Protein AF-A0A0W8G4K7-F1 (afdb_monomer_lite)

Sequence (199 aa):
MPRRVGAAGSGTGGLRILRLAALAVILAAGLVFGCTFFAAKEPPTPPPPAVMPMTGQAVSECLSRVQAAKSAQARPETLEDFVRYVAAAYVEPVRSRYAVAETMETAVRLAATGDAQAQRLLAGTVRDVQLQAAMAGRTFTVAQWREIYLRSGLLNQDTFVAIGGELTGPDQDRAAASDGVAPAAPSLPPLSEEEGEGE

Organism: NCBI:txid938273

Structure (mmCIF, N/CA/C/O backbone):
data_AF-A0A0W8G4K7-F1
#
_entry.id   AF-A0A0W8G4K7-F1
#
loop_
_atom_site.group_PDB
_atom_site.id
_atom_site.type_symbol
_atom_site.label_atom_id
_atom_site.label_alt_id
_atom_site.label_comp_id
_atom_site.label_asym_id
_atom_site.label_entity_id
_atom_site.label_seq_id
_atom_site.pdbx_PDB_ins_code
_atom_site.Cartn_x
_atom_site.Cartn_y
_atom_site.Cartn_z
_atom_site.occupancy
_atom_site.B_iso_or_equiv
_atom_site.auth_seq_id
_atom_site.auth_comp_id
_atom_site.auth_asym_id
_atom_site.auth_atom_id
_atom_site.pdbx_PDB_model_num
ATOM 1 N N . MET A 1 1 ? -32.775 44.949 -95.436 1.00 50.12 1 MET A N 1
ATOM 2 C CA . MET A 1 1 ? -32.110 44.620 -94.157 1.00 50.12 1 MET A CA 1
ATOM 3 C C . MET A 1 1 ? -32.985 43.662 -93.358 1.00 50.12 1 MET A C 1
ATOM 5 O O . MET A 1 1 ? -34.071 44.058 -92.957 1.00 50.12 1 MET A O 1
ATOM 9 N N . PRO A 1 2 ? -32.546 42.409 -93.168 1.00 45.75 2 PRO A N 1
ATOM 10 C CA . PRO A 1 2 ? -32.803 41.713 -91.909 1.00 45.75 2 PRO A CA 1
ATOM 11 C C . PRO A 1 2 ? -31.558 40.995 -91.351 1.00 45.75 2 PRO A C 1
ATOM 13 O O . PRO A 1 2 ? -30.608 40.680 -92.063 1.00 45.75 2 PRO A O 1
ATOM 16 N N . ARG A 1 3 ? -31.606 40.777 -90.034 1.00 61.19 3 ARG A N 1
ATOM 17 C CA . ARG A 1 3 ? -30.623 40.123 -89.154 1.00 61.19 3 ARG A CA 1
ATOM 18 C C . ARG A 1 3 ? -30.128 38.761 -89.662 1.00 61.19 3 ARG A C 1
ATOM 20 O O . ARG A 1 3 ? -30.956 37.939 -90.041 1.00 61.19 3 ARG A O 1
ATOM 27 N N . ARG A 1 4 ? -28.831 38.472 -89.473 1.00 45.00 4 ARG A N 1
ATOM 28 C CA . ARG A 1 4 ? -28.264 37.117 -89.290 1.00 45.00 4 ARG A CA 1
ATOM 29 C C . ARG A 1 4 ? -26.909 37.164 -88.552 1.00 45.00 4 ARG A C 1
ATOM 31 O O . ARG A 1 4 ? -26.037 37.905 -88.977 1.00 45.00 4 ARG A O 1
ATOM 38 N N . VAL A 1 5 ? -26.810 36.418 -87.434 1.00 43.88 5 VAL A N 1
ATOM 39 C CA . VAL A 1 5 ? -25.850 35.305 -87.146 1.00 43.88 5 VAL A CA 1
ATOM 40 C C . VAL A 1 5 ? -24.514 35.801 -86.563 1.00 43.88 5 VAL A C 1
ATOM 42 O O . VAL A 1 5 ? -24.018 36.817 -87.011 1.00 43.88 5 VAL A O 1
ATOM 45 N N . GLY A 1 6 ? -23.850 35.206 -85.566 1.00 40.28 6 GLY A N 1
ATOM 46 C CA . GLY A 1 6 ? -23.966 33.993 -84.735 1.00 40.28 6 GLY A CA 1
ATOM 47 C C . GLY A 1 6 ? -22.937 34.158 -83.585 1.00 40.28 6 GLY A C 1
ATOM 48 O O . GLY A 1 6 ? -22.033 34.977 -83.701 1.00 40.28 6 GLY A O 1
ATOM 49 N N . ALA A 1 7 ? -23.172 33.675 -82.365 1.00 44.22 7 ALA A N 1
ATOM 50 C CA . ALA A 1 7 ? -22.966 32.310 -81.863 1.00 44.22 7 ALA A CA 1
ATOM 51 C C . ALA A 1 7 ? -21.489 31.886 -81.659 1.00 44.22 7 ALA A C 1
ATOM 53 O O . ALA A 1 7 ? -20.674 31.999 -82.566 1.00 44.22 7 ALA A O 1
ATOM 54 N N . ALA A 1 8 ? -21.263 31.280 -80.480 1.00 44.84 8 ALA A N 1
ATOM 55 C CA . ALA A 1 8 ? -20.082 30.575 -79.954 1.00 44.84 8 ALA A CA 1
ATOM 56 C C . ALA A 1 8 ? -18.923 31.472 -79.464 1.00 44.84 8 ALA A C 1
ATOM 58 O O . ALA A 1 8 ? -18.418 32.307 -80.192 1.00 44.84 8 ALA A O 1
ATOM 59 N N . GLY A 1 9 ? -18.441 31.392 -78.223 1.00 46.97 9 GLY A N 1
ATOM 60 C CA . GLY A 1 9 ? -18.482 30.310 -77.240 1.00 46.97 9 GLY A CA 1
ATOM 61 C C . GLY A 1 9 ? -17.041 29.912 -76.928 1.00 46.97 9 GLY A C 1
ATOM 62 O O . GLY A 1 9 ? -16.346 29.490 -77.837 1.00 46.97 9 GLY A O 1
ATOM 63 N N . SER A 1 10 ? -16.591 30.088 -75.683 1.00 50.97 10 SER A N 1
ATOM 64 C CA . SER A 1 10 ? -15.422 29.436 -75.054 1.00 50.97 10 SER A CA 1
ATOM 65 C C . SER A 1 10 ? -14.972 30.299 -73.875 1.00 50.97 10 SER A C 1
ATOM 67 O O . SER A 1 10 ? -14.780 31.500 -74.042 1.00 50.97 10 SER A O 1
ATOM 69 N N . GLY A 1 11 ? -14.794 29.721 -72.683 1.00 46.53 11 GLY A N 1
ATOM 70 C CA . GLY A 1 11 ? -14.065 30.464 -71.649 1.00 46.53 11 GLY A CA 1
ATOM 71 C C . GLY A 1 11 ? -14.105 29.977 -70.207 1.00 46.53 11 GLY A C 1
ATOM 72 O O . GLY A 1 11 ? -13.330 30.493 -69.411 1.00 46.53 11 GLY A O 1
ATOM 73 N N . THR A 1 12 ? -14.955 29.022 -69.814 1.00 51.38 12 THR A N 1
ATOM 74 C CA . THR A 1 12 ? -15.111 28.738 -68.363 1.00 51.38 12 THR A CA 1
ATOM 75 C C . THR A 1 12 ? -15.024 27.268 -67.950 1.00 51.38 12 THR A C 1
ATOM 77 O O . THR A 1 12 ? -14.999 26.978 -66.756 1.00 51.38 12 THR A O 1
ATOM 80 N N . GLY A 1 13 ? -14.896 26.335 -68.902 1.00 46.16 13 GLY A N 1
ATOM 81 C CA . GLY A 1 13 ? -14.733 24.901 -68.610 1.00 46.16 13 GLY A CA 1
ATOM 82 C C . GLY A 1 13 ? -13.299 24.473 -68.260 1.00 46.16 13 GLY A C 1
ATOM 83 O O . GLY A 1 13 ? -13.109 23.565 -67.456 1.00 46.16 13 GLY A O 1
ATOM 84 N N . GLY A 1 14 ? -12.280 25.147 -68.807 1.00 48.06 14 GLY A N 1
ATOM 85 C CA . GLY A 1 14 ? -10.879 24.707 -68.701 1.00 48.06 14 GLY A CA 1
ATOM 86 C C . GLY A 1 14 ? -10.270 24.828 -67.300 1.00 48.06 14 GLY A C 1
ATOM 87 O O . GLY A 1 14 ? -9.558 23.932 -66.857 1.00 48.06 14 GLY A O 1
ATOM 88 N N . LEU A 1 15 ? -10.591 25.891 -66.551 1.00 50.69 15 LEU A N 1
ATOM 89 C CA . LEU A 1 15 ? -9.974 26.131 -65.237 1.00 50.69 15 LEU A CA 1
ATOM 90 C C . LEU A 1 15 ? -10.509 25.226 -64.117 1.00 50.69 15 LEU A C 1
ATOM 92 O O . LEU A 1 15 ? -9.794 24.970 -63.148 1.00 50.69 15 LEU A O 1
ATOM 96 N N . ARG A 1 16 ? -11.755 24.743 -64.218 1.00 49.91 16 ARG A N 1
ATOM 97 C CA . ARG A 1 16 ? -12.332 23.845 -63.203 1.00 49.91 16 ARG A CA 1
ATOM 98 C C . ARG A 1 16 ? -11.794 22.424 -63.342 1.00 49.91 16 ARG A C 1
ATOM 100 O O . ARG A 1 16 ? -11.500 21.795 -62.331 1.00 49.91 16 ARG A O 1
ATOM 107 N N . ILE A 1 17 ? -11.584 21.967 -64.577 1.00 52.84 17 ILE A N 1
ATOM 108 C CA . ILE A 1 17 ? -11.001 20.651 -64.862 1.00 52.84 17 ILE A CA 1
ATOM 109 C C . ILE A 1 17 ? -9.508 20.641 -64.497 1.00 52.84 17 ILE A C 1
ATOM 111 O O . ILE A 1 17 ? -9.055 19.690 -63.867 1.00 52.84 17 ILE A O 1
ATOM 115 N N . LEU A 1 18 ? -8.765 21.727 -64.763 1.00 52.47 18 LEU A N 1
ATOM 116 C CA . LEU A 1 18 ? -7.361 21.836 -64.337 1.00 52.47 18 LEU A CA 1
ATOM 117 C C . LEU A 1 18 ? -7.195 21.846 -62.807 1.00 52.47 18 LEU A C 1
ATOM 119 O O . LEU A 1 18 ? -6.276 21.218 -62.287 1.00 52.47 18 LEU A O 1
ATOM 123 N N . ARG A 1 19 ? -8.086 22.528 -62.068 1.00 52.22 19 ARG A N 1
ATOM 124 C CA . ARG A 1 19 ? -8.047 22.544 -60.592 1.00 52.22 19 ARG A CA 1
ATOM 125 C C . ARG A 1 19 ? -8.414 21.194 -59.977 1.00 52.22 19 ARG A C 1
ATOM 127 O O . ARG A 1 19 ? -7.788 20.806 -58.997 1.00 52.22 19 ARG A O 1
ATOM 134 N N . LEU A 1 20 ? -9.376 20.473 -60.555 1.00 55.16 20 LEU A N 1
ATOM 135 C CA . LEU A 1 20 ? -9.736 19.120 -60.114 1.00 55.16 20 LEU A CA 1
ATOM 136 C C . LEU A 1 20 ? -8.623 18.106 -60.412 1.00 55.16 20 LEU A C 1
ATOM 138 O O . LEU A 1 20 ? -8.314 17.283 -59.555 1.00 55.16 20 LEU A O 1
ATOM 142 N N . ALA A 1 21 ? -7.966 18.210 -61.572 1.00 54.91 21 ALA A N 1
ATOM 143 C CA . ALA A 1 21 ? -6.823 17.364 -61.915 1.00 54.91 21 ALA A CA 1
ATOM 144 C C . ALA A 1 21 ? -5.614 17.620 -60.996 1.00 54.91 21 ALA A C 1
ATOM 146 O O . ALA A 1 21 ? -4.991 16.671 -60.529 1.00 54.91 21 ALA A O 1
ATOM 147 N N . ALA A 1 22 ? -5.320 18.880 -60.659 1.00 55.50 22 ALA A N 1
ATOM 148 C CA . ALA A 1 22 ? -4.241 19.221 -59.729 1.00 55.50 22 ALA A CA 1
ATOM 149 C C . ALA A 1 22 ? -4.507 18.709 -58.298 1.00 55.50 22 ALA A C 1
ATOM 151 O O . ALA A 1 22 ? -3.597 18.195 -57.652 1.00 55.50 22 ALA A O 1
ATOM 152 N N . LEU A 1 23 ? -5.754 18.782 -57.818 1.00 55.62 23 LEU A N 1
ATOM 153 C CA . LEU A 1 23 ? -6.141 18.246 -56.506 1.00 55.62 23 LEU A CA 1
ATOM 154 C C . LEU A 1 23 ? -6.074 16.714 -56.465 1.00 55.62 23 LEU A C 1
ATOM 156 O O . LEU A 1 23 ? -5.598 16.163 -55.478 1.00 55.62 23 LEU A O 1
ATOM 160 N N . ALA A 1 24 ? -6.478 16.035 -57.543 1.00 57.34 24 ALA A N 1
ATOM 161 C CA . ALA A 1 24 ? -6.386 14.580 -57.656 1.00 57.34 24 ALA A CA 1
ATOM 162 C C . ALA A 1 24 ? -4.931 14.085 -57.716 1.00 57.34 24 ALA A C 1
ATOM 164 O O . ALA A 1 24 ? -4.614 13.064 -57.112 1.00 57.34 24 ALA A O 1
ATOM 165 N N . VAL A 1 25 ? -4.030 14.825 -58.373 1.00 58.00 25 VAL A N 1
ATOM 166 C CA . VAL A 1 25 ? -2.592 14.505 -58.404 1.00 58.00 25 VAL A CA 1
ATOM 167 C C . VAL A 1 25 ? -1.937 14.727 -57.037 1.00 58.00 25 VAL A C 1
ATOM 169 O O . VAL A 1 25 ? -1.126 13.904 -56.627 1.00 58.00 25 VAL A O 1
ATOM 172 N N .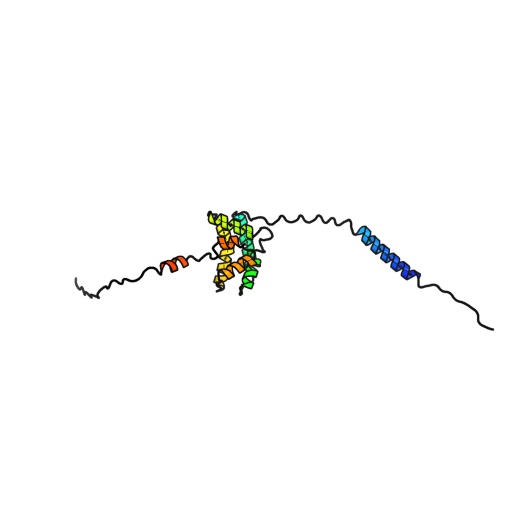 ILE A 1 26 ? -2.318 15.766 -56.286 1.00 59.12 26 ILE A N 1
ATOM 173 C CA . ILE A 1 26 ? -1.813 15.996 -54.919 1.00 59.12 26 ILE A CA 1
ATOM 174 C C . ILE A 1 26 ? -2.346 14.933 -53.942 1.00 59.12 26 ILE A C 1
ATOM 176 O O . ILE A 1 26 ? -1.590 14.440 -53.109 1.00 59.12 26 ILE A O 1
ATOM 180 N N . LEU A 1 27 ? -3.614 14.524 -54.072 1.00 56.31 27 LEU A N 1
ATOM 181 C CA . LEU A 1 27 ? -4.196 13.438 -53.273 1.00 56.31 27 LEU A CA 1
ATOM 182 C C . LEU A 1 27 ? -3.564 12.081 -53.602 1.00 56.31 27 LEU A C 1
ATOM 184 O O . LEU A 1 27 ? -3.232 11.338 -52.685 1.00 56.31 27 LEU A O 1
ATOM 188 N N . ALA A 1 28 ? -3.332 11.774 -54.880 1.00 54.56 28 ALA A N 1
ATOM 189 C CA . ALA A 1 28 ? -2.666 10.540 -55.294 1.00 54.56 28 ALA A CA 1
ATOM 190 C C . ALA A 1 28 ? -1.175 10.525 -54.910 1.00 54.56 28 ALA A C 1
ATOM 192 O O . ALA A 1 28 ? -0.672 9.497 -54.466 1.00 54.56 28 ALA A O 1
ATOM 193 N N . ALA A 1 29 ? -0.475 11.662 -54.998 1.00 54.12 29 ALA A N 1
ATOM 194 C CA . ALA A 1 29 ? 0.906 11.783 -54.534 1.00 54.12 29 ALA A CA 1
ATOM 195 C C . ALA A 1 29 ? 1.005 11.675 -53.002 1.00 54.12 29 ALA A C 1
ATOM 197 O O . ALA A 1 29 ? 1.908 11.016 -52.501 1.00 54.12 29 ALA A O 1
ATOM 198 N N . GLY A 1 30 ? 0.048 12.228 -52.249 1.00 52.84 30 GLY A N 1
ATOM 199 C CA . GLY A 1 30 ? -0.031 12.048 -50.795 1.00 52.84 30 GLY A CA 1
ATOM 200 C C . GLY A 1 30 ? -0.356 10.609 -50.376 1.00 52.84 30 GLY A C 1
ATOM 201 O O . GLY A 1 30 ? 0.190 10.126 -49.389 1.00 52.84 30 GLY A O 1
ATOM 202 N N . LEU A 1 31 ? -1.185 9.897 -51.149 1.00 53.44 31 LEU A N 1
ATOM 203 C CA . LEU A 1 31 ? -1.565 8.510 -50.858 1.00 53.44 31 LEU A CA 1
ATOM 204 C C . LEU A 1 31 ? -0.463 7.498 -51.225 1.00 53.44 31 LEU A C 1
ATOM 206 O O . LEU A 1 31 ? -0.330 6.474 -50.563 1.00 53.44 31 LEU A O 1
ATOM 210 N N . VAL A 1 32 ? 0.341 7.782 -52.257 1.00 53.19 32 VAL A N 1
ATOM 211 C CA . VAL A 1 32 ? 1.429 6.893 -52.712 1.00 53.19 32 VAL A CA 1
ATOM 212 C C . VAL A 1 32 ? 2.763 7.196 -52.011 1.00 53.19 32 VAL A C 1
ATOM 214 O O . VAL A 1 32 ? 3.567 6.286 -51.833 1.00 53.19 32 VAL A O 1
ATOM 217 N N . PHE A 1 33 ? 2.993 8.429 -51.542 1.00 47.81 33 PHE A N 1
ATOM 218 C CA . PHE A 1 33 ? 4.212 8.806 -50.803 1.00 47.81 33 PHE A CA 1
ATOM 219 C C . PHE A 1 33 ? 4.031 8.868 -49.271 1.00 47.81 33 PHE A C 1
ATOM 221 O O . PHE A 1 33 ? 5.011 9.020 -48.545 1.00 47.81 33 PHE A O 1
ATOM 228 N N . GLY A 1 34 ? 2.800 8.747 -48.758 1.00 45.94 34 GLY A N 1
ATOM 229 C CA . GLY A 1 34 ? 2.481 8.901 -47.331 1.00 45.94 34 GLY A CA 1
ATOM 230 C C . GLY A 1 34 ? 2.453 7.618 -46.494 1.00 45.94 34 GLY A C 1
ATOM 231 O O . GLY A 1 34 ? 2.297 7.705 -45.280 1.00 45.94 34 GLY A O 1
ATOM 232 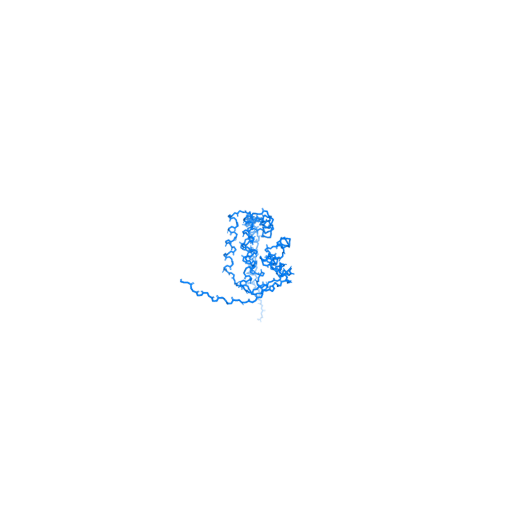N N . CYS A 1 35 ? 2.608 6.432 -47.095 1.00 53.97 35 CYS A N 1
ATOM 233 C CA . CYS A 1 35 ? 2.407 5.155 -46.392 1.00 53.97 35 CYS A CA 1
ATOM 234 C C . CYS A 1 35 ? 3.666 4.297 -46.171 1.00 53.97 35 CYS A C 1
ATOM 236 O O . CYS A 1 35 ? 3.524 3.166 -45.717 1.00 53.97 35 CYS A O 1
ATOM 238 N N . THR A 1 36 ? 4.889 4.775 -46.440 1.00 46.75 36 THR A N 1
ATOM 239 C CA . THR A 1 36 ? 6.082 3.897 -46.348 1.00 46.75 36 THR A CA 1
ATOM 240 C C . THR A 1 36 ? 7.282 4.423 -45.557 1.00 46.75 36 THR A C 1
ATOM 242 O O . THR A 1 36 ? 8.317 3.765 -45.571 1.00 46.75 36 THR A O 1
ATOM 245 N N . PHE A 1 37 ? 7.187 5.538 -44.816 1.00 49.00 37 PHE A N 1
ATOM 246 C CA . PHE A 1 37 ? 8.368 6.084 -44.110 1.00 49.00 37 PHE A CA 1
ATOM 247 C C . PHE A 1 37 ? 8.191 6.518 -42.651 1.00 49.00 37 PHE A C 1
ATOM 249 O O . PHE A 1 37 ? 9.081 7.142 -42.083 1.00 49.00 37 PHE A O 1
ATOM 256 N N . PHE A 1 38 ? 7.127 6.072 -41.987 1.00 45.62 38 PHE A N 1
ATOM 257 C CA . PHE A 1 38 ? 7.167 5.889 -40.536 1.00 45.62 38 PHE A CA 1
ATOM 258 C C . PHE A 1 38 ? 6.995 4.405 -40.230 1.00 45.62 38 PHE A C 1
ATOM 260 O O . PHE A 1 38 ? 5.995 3.967 -39.672 1.00 45.62 38 PHE A O 1
ATOM 267 N N . ALA A 1 39 ? 8.041 3.630 -40.529 1.00 48.75 39 ALA A N 1
ATOM 268 C CA . ALA A 1 39 ? 8.420 2.559 -39.619 1.00 48.75 39 ALA A CA 1
ATOM 269 C C . ALA A 1 39 ? 8.842 3.238 -38.306 1.00 48.75 39 ALA A C 1
ATOM 271 O O . ALA A 1 39 ? 10.026 3.372 -37.996 1.00 48.75 39 ALA A O 1
ATOM 272 N N . ALA A 1 40 ? 7.855 3.758 -37.570 1.00 45.97 40 ALA A N 1
ATOM 273 C CA . ALA A 1 40 ? 8.003 4.003 -36.158 1.00 45.97 40 ALA A CA 1
ATOM 274 C C . ALA A 1 40 ? 8.376 2.636 -35.605 1.00 45.97 40 ALA A C 1
ATOM 276 O O . ALA A 1 40 ? 7.547 1.732 -35.558 1.00 45.97 40 ALA A O 1
ATOM 277 N N . LYS A 1 41 ? 9.666 2.456 -35.313 1.00 40.47 41 LYS A N 1
ATOM 278 C CA . LYS A 1 41 ? 10.139 1.392 -34.443 1.00 40.47 41 LYS A CA 1
ATOM 279 C C . LYS A 1 41 ? 9.173 1.425 -33.270 1.00 40.47 41 LYS A C 1
ATOM 281 O O . LYS A 1 41 ? 9.162 2.434 -32.563 1.00 40.47 41 LYS A O 1
ATOM 286 N N . GLU A 1 42 ? 8.298 0.419 -33.174 1.00 41.41 42 GLU A N 1
ATOM 287 C CA . GLU A 1 42 ? 7.357 0.322 -32.067 1.00 41.41 42 GLU A CA 1
ATOM 288 C C . GLU A 1 42 ? 8.194 0.581 -30.817 1.00 41.41 42 GLU A C 1
ATOM 290 O O . GLU A 1 42 ? 9.228 -0.087 -30.647 1.00 41.41 42 GLU A O 1
ATOM 295 N N . PRO A 1 43 ? 7.885 1.634 -30.031 1.00 55.88 43 PRO A N 1
ATOM 296 C CA . PRO A 1 43 ? 8.609 1.859 -28.797 1.00 55.88 43 PRO A CA 1
ATOM 297 C C . PRO A 1 43 ? 8.545 0.524 -28.059 1.00 55.88 43 PRO A C 1
ATOM 299 O O . PRO A 1 43 ? 7.443 -0.024 -27.956 1.00 55.88 43 PRO A O 1
ATOM 302 N N . PRO A 1 44 ? 9.699 -0.057 -27.675 1.00 53.12 44 PRO A N 1
ATOM 303 C CA . PRO A 1 44 ? 9.732 -1.397 -27.116 1.00 53.12 44 PRO A CA 1
ATOM 304 C C . PRO A 1 44 ? 8.681 -1.439 -26.021 1.00 53.12 44 PRO A C 1
ATOM 306 O O . PRO A 1 44 ? 8.710 -0.588 -25.126 1.00 53.12 44 PRO A O 1
ATOM 309 N N . THR A 1 45 ? 7.707 -2.341 -26.169 1.00 55.69 45 THR A N 1
ATOM 310 C CA . THR A 1 45 ? 6.624 -2.492 -25.205 1.00 55.69 45 THR A CA 1
ATOM 311 C C . THR A 1 45 ? 7.285 -2.552 -23.835 1.00 55.69 45 THR A C 1
ATOM 313 O O . THR A 1 45 ? 8.165 -3.403 -23.649 1.00 55.69 45 THR A O 1
ATOM 316 N N . PRO A 1 46 ? 6.990 -1.605 -22.923 1.00 60.41 46 PRO A N 1
ATOM 317 C CA . PRO A 1 46 ? 7.655 -1.588 -21.635 1.00 60.41 46 PRO A CA 1
ATOM 318 C C . PRO A 1 46 ? 7.457 -2.968 -21.004 1.00 60.41 46 PRO A C 1
ATOM 320 O O . PRO A 1 46 ? 6.349 -3.511 -21.100 1.00 60.41 46 PRO A O 1
ATOM 323 N N . PRO A 1 47 ? 8.519 -3.578 -20.446 1.00 60.81 47 PRO A N 1
ATOM 324 C CA . PRO A 1 47 ? 8.397 -4.887 -19.829 1.00 60.81 47 PRO A CA 1
ATOM 325 C C . PRO A 1 47 ? 7.247 -4.843 -18.817 1.00 60.81 47 PRO A C 1
ATOM 327 O O . PRO A 1 47 ? 7.067 -3.810 -18.159 1.00 60.81 47 PRO A O 1
ATOM 330 N N . PRO A 1 48 ? 6.446 -5.920 -18.716 1.00 62.53 48 PRO A N 1
ATOM 331 C CA . PRO A 1 48 ? 5.342 -5.956 -17.773 1.00 62.53 48 PRO A CA 1
ATOM 332 C C . PRO A 1 48 ? 5.870 -5.607 -16.375 1.00 62.53 48 PRO A C 1
ATOM 334 O O . PRO A 1 48 ? 6.988 -6.022 -16.040 1.00 62.53 48 PRO A O 1
ATOM 337 N N . PRO A 1 49 ? 5.116 -4.829 -15.576 1.00 75.56 49 PRO A N 1
ATOM 338 C CA . PRO A 1 49 ? 5.547 -4.450 -14.239 1.00 75.56 49 PRO A CA 1
ATOM 339 C C . PRO A 1 49 ? 5.966 -5.700 -13.462 1.00 75.56 49 PRO A C 1
ATOM 341 O O . PRO A 1 49 ? 5.225 -6.678 -13.400 1.00 75.56 49 PRO A O 1
ATOM 344 N N . ALA A 1 50 ? 7.182 -5.694 -12.922 1.00 86.50 50 ALA A N 1
ATOM 345 C CA . ALA A 1 50 ? 7.717 -6.838 -12.195 1.00 86.50 50 ALA A CA 1
ATOM 346 C C . ALA A 1 50 ? 7.375 -6.731 -10.706 1.00 86.50 50 ALA A C 1
ATOM 348 O O . ALA A 1 50 ? 7.125 -5.643 -10.188 1.00 86.50 50 ALA A O 1
ATOM 349 N N . VAL A 1 51 ? 7.411 -7.847 -9.983 1.00 92.88 51 VAL A N 1
ATOM 350 C CA . VAL A 1 51 ? 7.386 -7.806 -8.515 1.00 92.88 51 VAL A CA 1
ATOM 351 C C . VAL A 1 51 ? 8.634 -7.068 -8.030 1.00 92.88 51 VAL A C 1
ATOM 353 O O . VAL A 1 51 ? 9.747 -7.367 -8.469 1.00 92.88 51 VAL A O 1
ATOM 356 N N . MET A 1 52 ? 8.463 -6.092 -7.137 1.00 95.12 52 MET A N 1
ATOM 357 C CA . MET A 1 52 ? 9.596 -5.350 -6.591 1.00 95.12 52 MET A CA 1
ATOM 358 C C . MET A 1 52 ? 10.517 -6.297 -5.804 1.00 95.12 52 MET A C 1
ATOM 360 O O . MET A 1 52 ? 10.032 -7.052 -4.957 1.00 95.12 52 MET A O 1
ATOM 364 N N . PRO A 1 53 ? 11.844 -6.246 -6.004 1.00 94.56 53 PRO A N 1
ATOM 365 C CA . PRO A 1 53 ? 12.761 -6.994 -5.156 1.00 94.56 53 PRO A CA 1
ATOM 366 C C . PRO A 1 53 ? 12.735 -6.426 -3.727 1.00 94.56 53 PRO A C 1
ATOM 368 O O . PRO A 1 53 ? 12.844 -5.214 -3.541 1.00 94.56 53 PRO A O 1
ATOM 371 N N . MET A 1 54 ? 12.640 -7.284 -2.706 1.00 95.88 54 MET A N 1
ATOM 372 C CA . MET A 1 54 ? 12.658 -6.874 -1.288 1.00 95.88 54 MET A CA 1
ATOM 373 C C . MET A 1 54 ? 14.078 -6.562 -0.798 1.00 95.88 54 MET A C 1
ATOM 375 O O . MET A 1 54 ? 14.598 -7.168 0.132 1.00 95.88 54 MET A O 1
ATOM 379 N N . THR A 1 55 ? 14.738 -5.608 -1.452 1.00 96.88 55 THR A N 1
ATOM 380 C CA . THR A 1 55 ? 16.045 -5.090 -1.033 1.00 96.88 55 THR A CA 1
ATOM 381 C C . THR A 1 55 ? 15.888 -3.726 -0.377 1.00 96.88 55 THR A C 1
ATOM 383 O O . THR A 1 55 ? 14.964 -2.968 -0.681 1.00 96.88 55 THR A O 1
ATOM 386 N N . GLY A 1 56 ? 16.830 -3.363 0.498 1.00 96.88 56 GLY A N 1
ATOM 387 C CA . GLY A 1 56 ? 16.784 -2.072 1.187 1.00 96.88 56 GLY A CA 1
ATOM 388 C C . GLY A 1 56 ? 16.783 -0.871 0.239 1.00 96.88 56 GLY A C 1
ATOM 389 O O . GLY A 1 56 ? 16.103 0.120 0.509 1.00 96.88 56 GLY A O 1
ATOM 390 N N . GLN A 1 57 ? 17.486 -0.964 -0.893 1.00 97.44 57 GLN A N 1
ATOM 391 C CA . GLN A 1 57 ? 17.511 0.091 -1.906 1.00 97.44 57 GLN A CA 1
ATOM 392 C C . GLN A 1 57 ? 16.155 0.232 -2.607 1.00 97.44 57 GLN A C 1
ATOM 394 O O . GLN A 1 57 ? 15.627 1.340 -2.672 1.00 97.44 57 GLN A O 1
ATOM 399 N N . ALA A 1 58 ? 15.571 -0.875 -3.077 1.00 96.31 58 ALA A N 1
ATOM 400 C CA . ALA A 1 58 ? 14.291 -0.851 -3.783 1.00 96.31 58 ALA A CA 1
ATOM 401 C C . ALA A 1 58 ? 13.149 -0.371 -2.876 1.00 96.31 58 ALA A C 1
ATOM 403 O O . ALA A 1 58 ? 12.374 0.499 -3.274 1.00 96.31 58 ALA A O 1
ATOM 404 N N . VAL A 1 59 ? 13.100 -0.852 -1.627 1.00 97.81 59 VAL A N 1
ATOM 405 C CA . VAL A 1 59 ? 12.118 -0.393 -0.632 1.00 97.81 59 VAL A CA 1
ATOM 406 C C . VAL A 1 59 ? 12.309 1.090 -0.313 1.00 97.81 59 VAL A C 1
ATOM 408 O O . VAL A 1 59 ? 11.331 1.832 -0.261 1.00 97.81 59 VAL A O 1
ATOM 411 N N . SER A 1 60 ? 13.547 1.562 -0.145 1.00 98.00 60 SER A N 1
ATOM 412 C CA . SER A 1 60 ? 13.797 2.983 0.137 1.00 98.00 60 SER A CA 1
ATOM 413 C C . SER A 1 60 ? 13.405 3.883 -1.037 1.00 98.00 60 SER A C 1
ATOM 415 O O . SER A 1 60 ? 12.807 4.935 -0.817 1.00 98.00 60 SER A O 1
ATOM 417 N N . GLU A 1 61 ? 13.690 3.474 -2.276 1.00 97.12 61 GLU A N 1
ATOM 418 C CA . GLU A 1 61 ? 13.261 4.216 -3.464 1.00 97.12 61 GLU A CA 1
ATOM 419 C C . GLU A 1 61 ? 11.731 4.245 -3.580 1.00 97.12 61 GLU A C 1
ATOM 421 O O . GLU A 1 61 ? 11.153 5.306 -3.813 1.00 97.12 61 GLU A O 1
ATOM 426 N N . CYS A 1 62 ? 11.072 3.101 -3.376 1.00 97.06 62 CYS A N 1
ATOM 427 C CA . CYS A 1 62 ? 9.615 2.991 -3.374 1.00 97.06 62 CYS A CA 1
ATOM 428 C C . CYS A 1 62 ? 8.992 3.962 -2.361 1.00 97.06 62 CYS A C 1
ATOM 430 O O . CYS A 1 62 ? 8.208 4.833 -2.737 1.00 97.06 62 CYS A O 1
ATOM 432 N N . LEU A 1 63 ? 9.420 3.896 -1.098 1.00 97.94 63 LEU A N 1
ATOM 433 C CA . LEU A 1 63 ? 8.896 4.757 -0.038 1.00 97.94 63 LEU A CA 1
ATOM 434 C C . LEU A 1 63 ? 9.219 6.240 -0.264 1.00 97.94 63 LEU A C 1
ATOM 436 O O . LEU A 1 63 ? 8.405 7.096 0.069 1.00 97.94 63 LEU A O 1
ATOM 440 N N . SER A 1 64 ? 10.365 6.565 -0.866 1.00 97.94 64 SER A N 1
ATOM 441 C CA . SER A 1 64 ? 10.695 7.947 -1.233 1.00 97.94 64 SER A CA 1
ATOM 442 C C . SER A 1 64 ? 9.734 8.501 -2.288 1.00 97.94 64 SER A C 1
ATOM 444 O O . SER A 1 64 ? 9.246 9.623 -2.144 1.00 97.94 64 SER A O 1
ATOM 446 N N . ARG A 1 65 ? 9.401 7.704 -3.312 1.00 97.19 65 ARG A N 1
ATOM 447 C CA . ARG A 1 65 ? 8.424 8.080 -4.347 1.00 97.19 65 ARG A CA 1
ATOM 448 C C . ARG A 1 65 ? 7.025 8.255 -3.768 1.00 97.19 65 ARG A C 1
ATOM 450 O O . ARG A 1 65 ? 6.367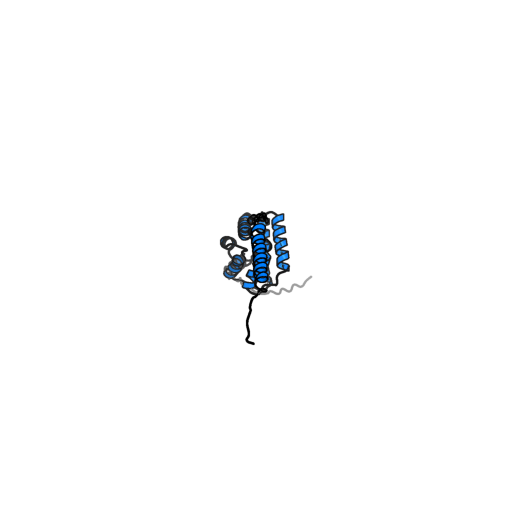 9.245 -4.079 1.00 97.19 65 ARG A O 1
ATOM 457 N N . VAL A 1 66 ? 6.607 7.337 -2.897 1.00 97.31 66 VAL A N 1
ATOM 458 C CA . VAL A 1 66 ? 5.338 7.433 -2.162 1.00 97.31 66 VAL A CA 1
ATOM 459 C C . VAL A 1 66 ? 5.305 8.710 -1.328 1.00 97.31 66 VAL A C 1
ATOM 461 O O . VAL A 1 66 ? 4.363 9.488 -1.424 1.00 97.31 66 VAL A O 1
ATOM 464 N N . GLN A 1 67 ? 6.358 8.996 -0.562 1.00 97.06 67 GLN A N 1
ATOM 465 C CA . GLN A 1 67 ? 6.406 10.186 0.285 1.00 97.06 67 GLN A CA 1
ATOM 466 C C . GLN A 1 67 ? 6.359 11.489 -0.526 1.00 97.06 67 GLN A C 1
ATOM 468 O O . GLN A 1 67 ? 5.650 12.423 -0.145 1.00 97.06 67 GLN A O 1
ATOM 473 N N . ALA A 1 68 ? 7.065 11.547 -1.658 1.00 96.69 68 ALA A N 1
ATOM 474 C CA . ALA A 1 68 ? 6.987 12.681 -2.574 1.00 96.69 68 ALA A CA 1
ATOM 475 C C . ALA A 1 68 ? 5.560 12.859 -3.120 1.00 96.69 68 ALA A C 1
ATOM 477 O O . ALA A 1 68 ? 5.018 13.963 -3.067 1.00 96.69 68 ALA A O 1
ATOM 478 N N . ALA A 1 69 ? 4.916 11.775 -3.563 1.00 96.62 69 ALA A N 1
ATOM 479 C CA . ALA A 1 69 ? 3.547 11.823 -4.068 1.00 96.62 69 ALA A CA 1
ATOM 480 C C . ALA A 1 69 ? 2.545 12.251 -2.984 1.00 96.62 69 ALA A C 1
ATOM 482 O O . ALA A 1 69 ? 1.740 13.146 -3.232 1.00 96.62 69 ALA A O 1
ATOM 483 N N . LYS A 1 70 ? 2.645 11.701 -1.766 1.00 95.44 70 LYS A N 1
ATOM 484 C CA . LYS A 1 70 ? 1.821 12.086 -0.607 1.00 95.44 70 LYS A CA 1
ATOM 485 C C . LYS A 1 70 ? 1.867 13.585 -0.336 1.00 95.44 70 LYS A C 1
ATOM 487 O O . LYS A 1 70 ? 0.826 14.179 -0.085 1.00 95.44 70 LYS A O 1
ATOM 492 N N . SER A 1 71 ? 3.054 14.192 -0.392 1.00 94.31 71 SER A N 1
ATOM 493 C CA . SER A 1 71 ? 3.221 15.627 -0.121 1.00 94.31 71 SER A CA 1
ATOM 494 C C . SER A 1 71 ? 2.527 16.536 -1.142 1.00 94.31 71 SER A C 1
ATOM 496 O O . SER A 1 71 ? 2.226 17.684 -0.829 1.00 94.31 71 SER A O 1
ATOM 498 N N . ALA A 1 72 ? 2.249 16.020 -2.342 1.00 93.31 72 ALA A N 1
ATOM 499 C CA . ALA A 1 72 ? 1.541 16.732 -3.400 1.00 93.31 72 ALA A CA 1
ATOM 500 C C . ALA A 1 72 ? 0.019 16.500 -3.376 1.00 93.31 72 ALA A C 1
ATOM 502 O O . ALA A 1 72 ? -0.704 17.152 -4.128 1.00 93.31 72 ALA A O 1
ATOM 503 N N . GLN A 1 73 ? -0.475 15.569 -2.552 1.00 93.81 73 GLN A N 1
ATOM 504 C CA . GLN A 1 73 ? -1.901 15.278 -2.449 1.00 93.81 73 GLN A CA 1
ATOM 505 C C . GLN A 1 73 ? -2.572 16.131 -1.372 1.00 93.81 73 GLN A C 1
ATOM 507 O O . GLN A 1 73 ? -2.024 16.363 -0.294 1.00 93.81 73 GLN A O 1
ATOM 512 N N . ALA A 1 74 ? -3.806 16.546 -1.651 1.00 91.94 74 ALA A N 1
ATOM 513 C CA . ALA A 1 74 ? -4.675 17.120 -0.636 1.00 91.94 74 ALA A CA 1
ATOM 514 C C . ALA A 1 74 ? -5.059 16.062 0.408 1.00 91.94 74 ALA A C 1
ATOM 516 O O . ALA A 1 74 ? -5.074 14.858 0.137 1.00 91.94 74 ALA A O 1
ATOM 517 N N . ARG A 1 75 ? -5.393 16.526 1.614 1.00 88.94 75 ARG A N 1
ATOM 518 C CA . ARG A 1 75 ? -5.845 15.644 2.687 1.00 88.94 75 ARG A CA 1
ATOM 519 C C . ARG A 1 75 ? -7.218 15.050 2.332 1.00 88.94 75 ARG A C 1
ATOM 521 O O . ARG A 1 75 ? -8.129 15.824 2.052 1.00 88.94 75 ARG A O 1
ATOM 528 N N . PRO A 1 76 ? -7.390 13.718 2.361 1.00 92.81 76 PRO A N 1
ATOM 529 C CA . PRO A 1 76 ? -8.678 13.098 2.070 1.00 92.81 76 PRO A CA 1
ATOM 530 C C . PRO A 1 76 ? -9.666 13.280 3.230 1.00 92.81 76 PRO A C 1
ATOM 532 O O . PRO A 1 76 ? -9.288 13.173 4.399 1.00 92.81 76 PRO A O 1
ATOM 535 N N . GLU A 1 77 ? -10.940 13.522 2.912 1.00 88.81 77 GLU A N 1
ATOM 536 C CA . GLU A 1 77 ? -11.984 13.757 3.916 1.00 88.81 77 GLU A CA 1
ATOM 537 C C . GLU A 1 77 ? -13.032 12.647 3.962 1.00 88.81 77 GLU A C 1
ATOM 539 O O . GLU A 1 77 ? -13.515 12.313 5.046 1.00 88.81 77 GLU A O 1
ATOM 544 N N . THR A 1 78 ? -13.375 12.075 2.811 1.00 93.38 78 THR A N 1
ATOM 545 C CA . THR A 1 78 ? -14.389 11.026 2.660 1.00 93.38 78 THR A CA 1
ATOM 546 C C . THR A 1 78 ? -13.765 9.683 2.283 1.00 93.38 78 THR A C 1
ATOM 548 O O . THR A 1 78 ? -12.609 9.615 1.873 1.00 93.38 78 THR A O 1
ATOM 551 N N . LEU A 1 79 ? -14.538 8.597 2.377 1.00 94.06 79 LEU A N 1
ATOM 552 C CA . LEU A 1 79 ? -14.096 7.263 1.950 1.00 94.06 79 LEU A CA 1
ATOM 553 C C . LEU A 1 79 ? -13.583 7.256 0.497 1.00 94.06 79 LEU A C 1
ATOM 555 O O . LEU A 1 79 ? -12.512 6.723 0.220 1.00 94.06 79 LEU A O 1
ATOM 559 N N . GLU A 1 80 ? -14.320 7.890 -0.416 1.00 96.19 80 GLU A N 1
ATOM 560 C CA . GLU A 1 80 ? -13.941 7.982 -1.829 1.00 96.19 80 GLU A CA 1
ATOM 561 C C . GLU A 1 80 ? -12.664 8.814 -2.020 1.00 96.19 80 GLU A C 1
ATOM 563 O O . GLU A 1 80 ? -11.819 8.491 -2.857 1.00 96.19 80 GLU A O 1
ATOM 568 N N . ASP A 1 81 ? -12.469 9.858 -1.208 1.00 95.56 81 ASP A N 1
ATOM 569 C CA . ASP A 1 81 ? -11.213 10.610 -1.211 1.00 95.56 81 ASP A CA 1
ATOM 570 C C . ASP A 1 81 ? -10.050 9.744 -0.754 1.00 95.56 81 ASP A C 1
ATOM 572 O O . ASP A 1 81 ? -8.982 9.829 -1.347 1.00 95.56 81 ASP A O 1
ATOM 576 N N . PHE A 1 82 ? -10.248 8.885 0.248 1.00 95.69 82 PHE A N 1
ATOM 577 C CA . PHE A 1 82 ? -9.220 7.943 0.685 1.00 95.69 82 PHE A CA 1
ATOM 578 C C . PHE A 1 82 ? -8.871 6.932 -0.408 1.00 95.69 82 PHE A C 1
ATOM 580 O O . PHE A 1 82 ? -7.689 6.699 -0.639 1.00 95.69 82 PHE A O 1
ATOM 587 N N . VAL A 1 83 ? -9.850 6.385 -1.136 1.00 97.56 83 VAL A N 1
ATOM 588 C CA . VAL A 1 83 ? -9.583 5.499 -2.287 1.00 97.56 83 VAL A CA 1
ATOM 589 C C . VAL A 1 83 ? -8.696 6.209 -3.319 1.00 97.56 83 VAL A C 1
ATOM 591 O O . VAL A 1 83 ? -7.658 5.678 -3.722 1.00 97.56 83 VAL A O 1
ATOM 594 N N . ARG A 1 84 ? -9.068 7.435 -3.712 1.00 97.56 84 ARG A N 1
ATOM 595 C CA . ARG A 1 84 ? -8.320 8.233 -4.699 1.00 97.56 84 ARG A CA 1
ATOM 596 C C . ARG A 1 84 ? -6.946 8.652 -4.189 1.00 97.56 84 ARG A C 1
ATOM 598 O O . ARG A 1 84 ? -5.971 8.571 -4.930 1.00 97.56 84 ARG A O 1
ATOM 605 N N . TYR A 1 85 ? -6.865 9.061 -2.928 1.00 97.25 85 TYR A N 1
ATOM 606 C CA . TYR A 1 85 ? -5.624 9.427 -2.258 1.00 97.25 85 TYR A CA 1
ATOM 607 C C . TYR A 1 85 ? -4.655 8.250 -2.228 1.00 97.25 85 TYR A C 1
ATOM 609 O O . TYR A 1 85 ? -3.499 8.409 -2.609 1.00 97.25 85 TYR A O 1
ATOM 617 N N . VAL A 1 86 ? -5.116 7.057 -1.839 1.00 97.88 86 VAL A N 1
ATOM 618 C CA . VAL A 1 86 ? -4.257 5.870 -1.781 1.00 97.88 86 VAL A CA 1
ATOM 619 C C . VAL A 1 86 ? -3.758 5.494 -3.175 1.00 97.88 86 VAL A C 1
ATOM 621 O O . VAL A 1 86 ? -2.560 5.271 -3.350 1.00 97.88 86 VAL A O 1
ATOM 624 N N . ALA A 1 87 ? -4.637 5.508 -4.180 1.00 97.94 87 ALA A N 1
ATOM 625 C CA . ALA A 1 87 ? -4.238 5.266 -5.562 1.00 97.94 87 ALA A CA 1
ATOM 626 C C . ALA A 1 87 ? -3.160 6.271 -6.012 1.00 97.94 87 ALA A C 1
ATOM 628 O O . ALA A 1 87 ? -2.078 5.874 -6.439 1.00 97.94 87 ALA A O 1
ATOM 629 N N . ALA A 1 88 ? -3.407 7.571 -5.834 1.00 97.75 88 ALA A N 1
ATOM 630 C CA . ALA A 1 88 ? -2.512 8.633 -6.286 1.00 97.75 88 ALA A CA 1
ATOM 631 C C . ALA A 1 88 ? -1.179 8.693 -5.522 1.00 97.75 88 ALA A C 1
ATOM 633 O O . ALA A 1 88 ? -0.144 9.003 -6.111 1.00 97.75 88 ALA A O 1
ATOM 634 N N . ALA A 1 89 ? -1.188 8.423 -4.217 1.00 97.69 89 ALA A N 1
ATOM 635 C CA . ALA A 1 89 ? -0.020 8.600 -3.362 1.00 97.69 89 ALA A CA 1
ATOM 636 C C . ALA A 1 89 ? 0.822 7.326 -3.196 1.00 97.69 89 ALA A C 1
ATOM 638 O O . ALA A 1 89 ? 2.036 7.431 -3.042 1.00 97.69 89 ALA A O 1
ATOM 639 N N . TYR A 1 90 ? 0.214 6.137 -3.242 1.00 97.62 90 TYR A N 1
ATOM 640 C CA . TYR A 1 90 ? 0.899 4.873 -2.935 1.00 97.62 90 TYR A CA 1
ATOM 641 C C . TYR A 1 90 ? 1.047 3.951 -4.145 1.00 97.62 90 TYR A C 1
ATOM 643 O O . TYR A 1 90 ? 1.994 3.172 -4.181 1.00 97.62 90 TYR A O 1
ATOM 651 N N . VAL A 1 91 ? 0.153 4.038 -5.136 1.00 97.06 91 VAL A N 1
ATOM 652 C CA . VAL A 1 91 ? 0.126 3.112 -6.284 1.00 97.06 91 VAL A CA 1
ATOM 653 C C . VAL A 1 91 ? 0.691 3.770 -7.543 1.00 97.06 91 VAL A C 1
ATOM 655 O O . VAL A 1 91 ? 1.693 3.312 -8.091 1.00 97.06 91 VAL A O 1
ATOM 658 N N . GLU A 1 92 ? 0.114 4.891 -7.976 1.00 96.62 92 GLU A N 1
ATOM 659 C CA . GLU A 1 92 ? 0.533 5.664 -9.154 1.00 96.62 92 GLU A CA 1
ATOM 660 C C . GLU A 1 92 ? 2.048 5.931 -9.271 1.00 96.62 92 GLU A C 1
ATOM 662 O O . GLU A 1 92 ? 2.605 5.696 -10.346 1.00 96.62 92 GLU A O 1
ATOM 667 N N . PRO A 1 93 ? 2.769 6.367 -8.218 1.00 95.75 93 PRO A N 1
ATOM 668 C CA . PRO A 1 93 ? 4.189 6.699 -8.349 1.00 95.75 93 PRO A CA 1
ATOM 669 C C . PRO A 1 93 ? 5.106 5.487 -8.569 1.00 95.75 93 PRO A C 1
ATOM 671 O O . PRO A 1 93 ? 6.283 5.662 -8.901 1.00 95.75 93 PRO A O 1
ATOM 674 N N . VAL A 1 94 ? 4.601 4.267 -8.365 1.00 94.81 94 VAL A N 1
ATOM 675 C CA . VAL A 1 94 ? 5.390 3.027 -8.431 1.00 94.81 94 VAL A CA 1
ATOM 676 C C . VAL A 1 94 ? 4.847 2.015 -9.442 1.00 94.81 94 VAL A C 1
ATOM 678 O O . VAL A 1 94 ? 5.610 1.164 -9.899 1.00 94.81 94 VAL A O 1
ATOM 681 N N . ARG A 1 95 ? 3.585 2.142 -9.878 1.00 93.19 95 ARG A N 1
ATOM 682 C CA . ARG A 1 95 ? 2.922 1.197 -10.799 1.00 93.19 95 ARG A CA 1
ATOM 683 C C . ARG A 1 95 ? 3.582 1.071 -12.172 1.00 93.19 95 ARG A C 1
ATOM 685 O O . ARG A 1 95 ? 3.418 0.060 -12.840 1.00 93.19 95 ARG A O 1
ATOM 692 N N . SER A 1 96 ? 4.331 2.087 -12.611 1.00 89.00 96 SER A N 1
ATOM 693 C CA . SER A 1 96 ? 5.060 2.030 -13.886 1.00 89.00 96 SER A CA 1
ATOM 694 C C . SER A 1 96 ? 6.305 1.141 -13.816 1.00 89.00 96 SER A C 1
ATOM 696 O O . SER A 1 96 ? 6.928 0.879 -14.841 1.00 89.00 96 SER A O 1
ATOM 698 N N . ARG A 1 97 ? 6.724 0.755 -12.606 1.00 90.00 97 ARG A N 1
ATOM 699 C CA . ARG A 1 97 ? 7.916 -0.060 -12.349 1.00 90.00 97 ARG A CA 1
ATOM 700 C C . ARG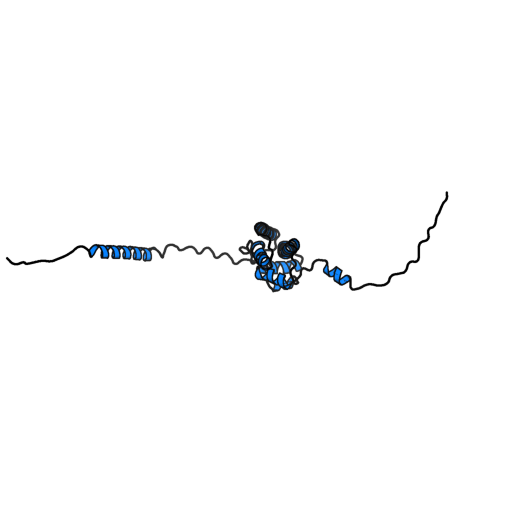 A 1 97 ? 7.563 -1.406 -11.745 1.00 90.00 97 ARG A C 1
ATOM 702 O O . ARG A 1 97 ? 8.199 -2.398 -12.089 1.00 90.00 97 ARG A O 1
ATOM 709 N N . TYR A 1 98 ? 6.571 -1.425 -10.859 1.00 94.31 98 TYR A N 1
ATOM 710 C CA . TYR A 1 98 ? 6.237 -2.601 -10.080 1.00 94.31 98 TYR A CA 1
ATOM 711 C C . TYR A 1 98 ? 4.770 -2.981 -10.200 1.00 94.31 98 TYR A C 1
ATOM 713 O O . TYR A 1 98 ? 3.888 -2.122 -10.219 1.00 94.31 98 TYR A O 1
ATOM 721 N N . ALA A 1 99 ? 4.526 -4.286 -10.228 1.00 94.31 99 ALA A N 1
ATOM 722 C CA . ALA A 1 99 ? 3.204 -4.857 -10.041 1.00 94.31 99 ALA A CA 1
ATOM 723 C C . ALA A 1 99 ? 2.855 -4.732 -8.550 1.00 94.31 99 ALA A C 1
ATOM 725 O O . ALA A 1 99 ? 3.404 -5.452 -7.712 1.00 94.31 99 ALA A O 1
ATOM 726 N N . VAL A 1 100 ? 2.078 -3.702 -8.197 1.00 95.69 100 VAL A N 1
ATOM 727 C CA . VAL A 1 100 ? 1.926 -3.256 -6.801 1.00 95.69 100 VAL A CA 1
ATOM 728 C C . VAL A 1 100 ? 1.251 -4.325 -5.950 1.00 95.69 100 VAL A C 1
ATOM 730 O O . VAL A 1 100 ? 1.802 -4.693 -4.918 1.00 95.69 100 VAL A O 1
ATOM 733 N N . ALA A 1 101 ? 0.123 -4.879 -6.394 1.00 93.69 101 ALA A N 1
ATOM 734 C CA . ALA A 1 101 ? -0.612 -5.877 -5.622 1.00 93.69 101 ALA A CA 1
ATOM 735 C C . ALA A 1 101 ? 0.228 -7.145 -5.365 1.00 93.69 101 ALA A C 1
ATOM 737 O O . ALA A 1 101 ? 0.298 -7.626 -4.238 1.00 93.69 101 ALA A O 1
ATOM 738 N N . GLU A 1 102 ? 0.943 -7.632 -6.377 1.00 94.81 102 GLU A N 1
ATOM 739 C CA . GLU A 1 102 ? 1.829 -8.800 -6.315 1.00 94.81 102 GLU A CA 1
ATOM 740 C C . GLU A 1 102 ? 3.072 -8.531 -5.450 1.00 94.81 102 GLU A C 1
ATOM 742 O O . GLU A 1 102 ? 3.585 -9.411 -4.748 1.00 94.81 102 GLU A O 1
ATOM 747 N N . THR A 1 103 ? 3.551 -7.286 -5.468 1.00 96.56 103 THR A N 1
ATOM 748 C CA . THR A 1 103 ? 4.605 -6.807 -4.569 1.00 96.56 103 THR A CA 1
ATOM 749 C C . THR A 1 103 ? 4.136 -6.826 -3.120 1.00 96.56 103 THR A C 1
ATOM 751 O O . THR A 1 103 ? 4.873 -7.299 -2.254 1.00 96.56 103 THR A O 1
ATOM 754 N N . MET A 1 104 ? 2.917 -6.359 -2.851 1.00 97.00 104 MET A N 1
ATOM 755 C CA . MET A 1 104 ? 2.344 -6.359 -1.508 1.00 97.00 104 MET A CA 1
ATOM 756 C C . MET A 1 104 ? 2.076 -7.777 -1.004 1.00 97.00 104 MET A C 1
ATOM 758 O O . MET A 1 104 ? 2.406 -8.077 0.140 1.00 97.00 104 MET A O 1
ATOM 762 N N . GLU A 1 105 ? 1.586 -8.675 -1.857 1.00 95.50 105 GLU A N 1
ATOM 763 C CA . GLU A 1 105 ? 1.437 -10.097 -1.529 1.00 95.50 105 GLU A CA 1
ATOM 764 C C . GLU A 1 105 ? 2.785 -10.725 -1.137 1.00 95.50 105 GLU A C 1
ATOM 766 O O . GLU A 1 105 ? 2.921 -11.386 -0.104 1.00 95.50 105 GLU A O 1
ATOM 771 N N . THR A 1 106 ? 3.821 -10.462 -1.938 1.00 96.00 106 THR A N 1
ATOM 772 C CA . THR A 1 106 ? 5.181 -10.937 -1.664 1.00 96.00 106 THR A CA 1
ATOM 773 C C . THR A 1 106 ? 5.726 -10.362 -0.361 1.00 96.00 106 THR A C 1
ATOM 775 O O . THR A 1 106 ? 6.345 -11.090 0.417 1.00 96.00 106 THR A O 1
ATOM 778 N N . ALA A 1 107 ? 5.462 -9.084 -0.088 1.00 96.38 107 ALA A N 1
ATOM 779 C CA . ALA A 1 107 ? 5.853 -8.445 1.158 1.00 96.38 107 ALA A CA 1
ATOM 780 C C . ALA A 1 107 ? 5.144 -9.074 2.366 1.00 96.38 107 ALA A C 1
ATOM 782 O O . ALA A 1 107 ? 5.800 -9.361 3.360 1.00 96.38 107 ALA A O 1
ATOM 783 N N . VAL A 1 108 ? 3.844 -9.370 2.289 1.00 95.62 108 VAL A N 1
ATOM 784 C CA . VAL A 1 108 ? 3.128 -10.056 3.381 1.00 95.62 108 VAL A CA 1
ATOM 785 C C . VAL A 1 108 ? 3.731 -11.431 3.658 1.00 95.62 108 VAL A C 1
ATOM 787 O O . VAL A 1 108 ? 4.046 -11.743 4.808 1.00 95.62 108 VAL A O 1
ATOM 790 N N . ARG A 1 109 ? 3.985 -12.224 2.613 1.00 95.12 109 ARG A N 1
ATOM 791 C CA . ARG A 1 109 ? 4.603 -13.550 2.751 1.00 95.12 109 ARG A CA 1
ATOM 792 C C . ARG A 1 109 ? 5.990 -13.485 3.396 1.00 95.12 109 ARG A C 1
ATOM 794 O O . ARG A 1 109 ? 6.288 -14.278 4.283 1.00 95.12 109 ARG A O 1
ATOM 801 N N . LEU A 1 110 ? 6.835 -12.546 2.973 1.00 94.44 110 LEU A N 1
ATOM 802 C CA . LEU A 1 110 ? 8.193 -12.400 3.508 1.00 94.44 110 LEU A CA 1
ATOM 803 C C . LEU A 1 110 ? 8.204 -11.798 4.920 1.00 94.44 110 LEU A C 1
ATOM 805 O O . LEU A 1 110 ? 8.974 -12.239 5.774 1.00 94.44 110 LEU A O 1
ATOM 809 N N . ALA A 1 111 ? 7.310 -10.853 5.210 1.00 95.94 111 ALA A N 1
ATOM 810 C CA . ALA A 1 111 ? 7.163 -10.280 6.543 1.00 95.94 111 ALA A CA 1
ATOM 811 C C . ALA A 1 111 ? 6.737 -11.334 7.575 1.00 95.94 111 ALA A C 1
ATOM 813 O O . ALA A 1 111 ? 7.248 -11.311 8.695 1.00 95.94 111 ALA A O 1
ATOM 814 N N . ALA A 1 112 ? 5.882 -12.290 7.186 1.00 92.38 112 ALA A N 1
ATOM 815 C CA . ALA A 1 112 ? 5.506 -13.432 8.023 1.00 92.38 112 ALA A CA 1
ATOM 816 C C . ALA A 1 112 ? 6.705 -14.331 8.383 1.00 92.38 112 ALA A C 1
ATOM 818 O O . ALA A 1 112 ? 6.700 -14.981 9.424 1.00 92.38 112 ALA A O 1
ATOM 819 N N . THR A 1 113 ? 7.756 -14.330 7.558 1.00 93.88 113 THR A N 1
ATOM 820 C CA . THR A 1 113 ? 9.028 -15.026 7.830 1.00 93.88 113 THR A CA 1
ATOM 821 C C . THR A 1 113 ? 10.083 -14.151 8.519 1.00 93.88 113 THR A C 1
ATOM 823 O O . THR A 1 113 ? 11.207 -14.600 8.725 1.00 93.88 113 THR A O 1
ATOM 826 N N . GLY A 1 114 ? 9.742 -12.912 8.891 1.00 91.19 114 GLY A N 1
ATOM 827 C CA . GLY A 1 114 ? 10.637 -11.998 9.607 1.00 91.19 114 GLY A CA 1
ATOM 828 C C . GLY A 1 114 ? 11.515 -11.102 8.725 1.00 91.19 114 GLY A C 1
ATOM 829 O O . GLY A 1 114 ? 12.457 -10.501 9.237 1.00 91.19 114 GLY A O 1
ATOM 830 N N . ASP A 1 115 ? 11.235 -10.980 7.422 1.00 96.69 115 ASP A N 1
ATOM 831 C CA . ASP A 1 115 ? 12.002 -10.085 6.547 1.00 96.69 115 ASP A CA 1
ATOM 832 C C . ASP A 1 115 ? 11.784 -8.606 6.919 1.00 96.69 115 ASP A C 1
ATOM 834 O O . ASP A 1 115 ? 10.677 -8.063 6.834 1.00 96.69 115 ASP A O 1
ATOM 838 N N . ALA A 1 116 ? 12.868 -7.933 7.309 1.00 96.62 116 ALA A N 1
ATOM 839 C CA . ALA A 1 116 ? 12.822 -6.555 7.787 1.00 96.62 116 ALA A CA 1
ATOM 840 C C . ALA A 1 116 ? 12.438 -5.539 6.695 1.00 96.62 116 ALA A C 1
ATOM 842 O O . ALA A 1 116 ? 11.822 -4.514 6.995 1.00 96.62 116 ALA A O 1
ATOM 843 N N . GLN A 1 117 ? 12.790 -5.785 5.428 1.00 97.56 117 GLN A N 1
ATOM 844 C CA . GLN A 1 117 ? 12.463 -4.863 4.335 1.00 97.56 117 GLN A CA 1
ATOM 845 C C . GLN A 1 117 ? 10.997 -4.983 3.932 1.00 97.56 117 GLN A C 1
ATOM 847 O O . GLN A 1 117 ? 10.343 -3.967 3.694 1.00 97.56 117 GLN A O 1
ATOM 852 N N . ALA A 1 118 ? 10.458 -6.198 3.942 1.00 96.31 118 ALA A N 1
ATOM 853 C CA . ALA A 1 118 ? 9.045 -6.453 3.736 1.00 96.31 118 ALA A CA 1
ATOM 854 C C . ALA A 1 118 ? 8.187 -5.811 4.841 1.00 96.31 118 ALA A C 1
ATOM 856 O O . ALA A 1 118 ? 7.231 -5.091 4.546 1.00 96.31 118 ALA A O 1
ATOM 857 N N . GLN A 1 119 ? 8.577 -5.968 6.112 1.00 97.00 119 GLN A N 1
ATOM 858 C CA . GLN A 1 119 ? 7.920 -5.295 7.241 1.00 97.00 119 GLN A CA 1
ATOM 859 C C . GLN A 1 119 ? 7.971 -3.769 7.109 1.00 97.00 119 GLN A C 1
ATOM 861 O O . GLN A 1 119 ? 6.965 -3.087 7.312 1.00 97.00 119 GLN A O 1
ATOM 866 N N . ARG A 1 120 ? 9.129 -3.221 6.719 1.00 97.62 120 ARG A N 1
ATOM 867 C CA . ARG A 1 120 ? 9.298 -1.784 6.481 1.00 97.62 120 ARG A CA 1
ATOM 868 C C . ARG A 1 120 ? 8.399 -1.279 5.353 1.00 97.62 120 ARG A C 1
ATOM 870 O O . ARG A 1 120 ? 7.812 -0.207 5.489 1.00 97.62 120 ARG A O 1
ATOM 877 N N . LEU A 1 121 ? 8.277 -2.031 4.260 1.00 97.62 121 LEU A N 1
ATOM 878 C CA . LEU A 1 121 ? 7.395 -1.678 3.152 1.00 97.62 121 LEU A CA 1
ATOM 879 C C . LEU A 1 121 ? 5.929 -1.651 3.597 1.00 97.62 121 LEU A C 1
ATOM 881 O O . LEU A 1 121 ? 5.240 -0.665 3.339 1.00 97.62 121 LEU A O 1
ATOM 885 N N . LEU A 1 122 ? 5.465 -2.687 4.303 1.00 96.56 122 LEU A N 1
ATOM 886 C CA . LEU A 1 122 ? 4.095 -2.761 4.828 1.00 96.56 122 LEU A CA 1
ATOM 887 C C . LEU A 1 122 ? 3.802 -1.628 5.820 1.00 96.56 122 LEU A C 1
ATOM 889 O O . LEU A 1 122 ? 2.732 -1.020 5.772 1.00 96.56 122 LEU A O 1
ATOM 893 N N . ALA A 1 123 ? 4.764 -1.292 6.681 1.00 95.69 123 ALA A N 1
ATOM 894 C CA . ALA A 1 123 ? 4.635 -0.174 7.607 1.00 95.69 123 ALA A CA 1
ATOM 895 C C . ALA A 1 123 ? 4.523 1.174 6.874 1.00 95.69 123 ALA A C 1
ATOM 897 O O . ALA A 1 123 ? 3.667 1.988 7.209 1.00 95.69 123 ALA A O 1
ATOM 898 N N . GLY A 1 124 ? 5.356 1.399 5.854 1.00 95.50 124 GLY A N 1
ATOM 899 C CA . GLY A 1 124 ? 5.381 2.645 5.082 1.00 95.50 124 GLY A CA 1
ATOM 900 C C . GLY A 1 124 ? 4.252 2.802 4.059 1.00 95.50 124 GLY A C 1
ATOM 901 O O . GLY A 1 124 ? 4.131 3.865 3.457 1.00 95.50 124 GLY A O 1
ATOM 902 N N . THR A 1 125 ? 3.436 1.767 3.852 1.00 95.94 125 THR A N 1
ATOM 903 C CA . THR A 1 125 ? 2.314 1.785 2.905 1.00 95.94 125 THR A CA 1
ATOM 904 C C . THR A 1 125 ? 0.996 1.526 3.628 1.00 95.94 125 THR A C 1
ATOM 906 O O . THR A 1 125 ? 0.242 2.457 3.880 1.00 95.94 125 THR A O 1
ATOM 909 N N . VAL A 1 126 ? 0.729 0.287 4.041 1.00 94.94 126 VAL A N 1
ATOM 910 C CA . VAL A 1 126 ? -0.545 -0.122 4.652 1.00 94.94 126 VAL A CA 1
ATOM 911 C C . VAL A 1 126 ? -0.778 0.579 5.990 1.00 94.94 126 VAL A C 1
ATOM 913 O O . VAL A 1 126 ? -1.807 1.235 6.166 1.00 94.94 126 VAL A O 1
ATOM 916 N N . ARG A 1 127 ? 0.181 0.481 6.921 1.00 94.00 127 ARG A N 1
ATOM 917 C CA . ARG A 1 127 ? 0.044 1.073 8.265 1.00 94.00 127 ARG A CA 1
ATOM 918 C C . ARG A 1 127 ? 0.081 2.598 8.223 1.00 94.00 127 ARG A C 1
ATOM 920 O O . ARG A 1 127 ? -0.627 3.251 8.983 1.00 94.00 127 ARG A O 1
ATOM 927 N N . ASP A 1 128 ? 0.872 3.173 7.325 1.00 95.00 128 ASP A N 1
ATOM 928 C CA . ASP A 1 128 ? 0.908 4.618 7.125 1.00 95.00 128 ASP A CA 1
ATOM 929 C C . ASP A 1 128 ? -0.443 5.160 6.625 1.00 95.00 128 ASP A C 1
ATOM 931 O O . ASP A 1 128 ? -0.909 6.161 7.158 1.00 95.00 128 ASP A O 1
ATOM 935 N N . VAL A 1 129 ? -1.144 4.475 5.710 1.00 94.25 129 VAL A N 1
ATOM 936 C CA . VAL A 1 129 ? -2.513 4.866 5.307 1.00 94.25 129 VAL A CA 1
ATOM 937 C C . VAL A 1 129 ? -3.470 4.883 6.508 1.00 94.25 129 VAL A C 1
ATOM 939 O O . VAL A 1 129 ? -4.249 5.826 6.668 1.00 94.25 129 VAL A O 1
ATOM 942 N N . GLN A 1 130 ? -3.390 3.879 7.386 1.00 92.94 130 GLN A N 1
ATOM 943 C CA . GLN A 1 130 ? -4.196 3.827 8.615 1.00 92.94 130 GLN A CA 1
ATOM 944 C C . GLN A 1 130 ? -3.862 4.985 9.553 1.00 92.94 130 GLN A C 1
ATOM 946 O O . GLN A 1 130 ? -4.759 5.630 10.095 1.00 92.94 130 GLN A O 1
ATOM 951 N N . LEU A 1 131 ? -2.573 5.300 9.692 1.00 91.75 131 LEU A N 1
ATOM 952 C CA . LEU A 1 131 ? -2.113 6.437 10.476 1.00 91.75 131 LEU A CA 1
ATOM 953 C C . LEU A 1 131 ? -2.615 7.767 9.894 1.00 91.75 131 LEU A C 1
ATOM 955 O O . LEU A 1 131 ? -3.052 8.626 10.655 1.00 91.75 131 LEU A O 1
ATOM 959 N N . GLN A 1 132 ? -2.614 7.945 8.568 1.00 91.31 132 GLN A N 1
ATOM 960 C CA . GLN A 1 132 ? -3.161 9.149 7.927 1.00 91.31 132 GLN A CA 1
ATOM 961 C C . GLN A 1 132 ? -4.656 9.323 8.223 1.00 91.31 132 GLN A C 1
ATOM 963 O O . GLN A 1 132 ? -5.091 10.434 8.538 1.00 91.31 132 GLN A O 1
ATOM 968 N N . ALA A 1 133 ? -5.433 8.235 8.178 1.00 92.06 133 ALA A N 1
ATOM 969 C CA . ALA A 1 133 ? -6.844 8.258 8.558 1.00 92.06 133 ALA A CA 1
ATOM 970 C C . ALA A 1 133 ? -7.031 8.627 10.034 1.00 92.06 133 ALA A C 1
ATOM 972 O O . ALA A 1 133 ? -7.786 9.551 10.343 1.00 92.06 133 ALA A O 1
ATOM 973 N N . ALA A 1 134 ? -6.272 7.997 10.933 1.00 91.19 134 ALA A N 1
ATOM 974 C CA . ALA A 1 134 ? -6.329 8.282 12.363 1.00 91.19 134 ALA A CA 1
ATOM 975 C C . ALA A 1 134 ? -5.960 9.741 12.679 1.00 91.19 134 ALA A C 1
ATOM 977 O O . ALA A 1 134 ? -6.680 10.419 13.409 1.00 91.19 134 ALA A O 1
ATOM 978 N N . MET A 1 135 ? -4.897 10.275 12.067 1.00 90.25 135 MET A N 1
ATOM 979 C CA . MET A 1 135 ? -4.520 11.686 12.210 1.00 90.25 135 MET A CA 1
ATOM 980 C C . MET A 1 135 ? -5.604 12.630 11.677 1.00 90.25 135 MET A C 1
ATOM 982 O O . MET A 1 135 ? -5.701 13.772 12.130 1.00 90.25 135 MET A O 1
ATOM 986 N N . ALA A 1 136 ? -6.402 12.188 10.698 1.00 88.00 136 ALA A N 1
ATOM 987 C CA . ALA A 1 136 ? -7.575 12.901 10.183 1.00 88.00 136 ALA A CA 1
ATOM 988 C C . ALA A 1 136 ? -8.830 12.742 11.051 1.00 88.00 136 ALA A C 1
ATOM 990 O O . ALA A 1 136 ? -9.888 13.234 10.667 1.00 88.00 136 ALA A O 1
ATOM 991 N N . GLY A 1 137 ? -8.727 12.081 12.209 1.00 90.12 137 GLY A N 1
ATOM 992 C CA . GLY A 1 137 ? -9.871 11.795 13.071 1.00 90.12 137 GLY A CA 1
ATOM 993 C C . GLY A 1 137 ? -10.874 10.848 12.412 1.00 90.12 137 GLY A C 1
ATOM 994 O O . GLY A 1 137 ? -12.059 10.883 12.735 1.00 90.12 137 GLY A O 1
ATOM 995 N N . ARG A 1 138 ? -10.425 10.041 11.443 1.00 89.94 138 ARG A N 1
ATOM 996 C CA . ARG A 1 138 ? -11.254 9.079 10.720 1.00 89.94 138 ARG A CA 1
ATOM 997 C C . ARG A 1 138 ? -10.978 7.674 11.222 1.00 89.94 138 ARG A C 1
ATOM 999 O O . ARG A 1 138 ? -9.833 7.233 11.295 1.00 89.94 138 ARG A O 1
ATOM 1006 N N . THR A 1 139 ? -12.056 6.960 11.501 1.00 90.38 139 THR A N 1
ATOM 1007 C CA . THR A 1 139 ? -12.053 5.521 11.726 1.00 90.38 139 THR A CA 1
ATOM 1008 C C . THR A 1 139 ? -12.857 4.871 10.608 1.00 90.38 139 THR A C 1
ATOM 1010 O O . THR A 1 139 ? -13.895 5.385 10.190 1.00 90.38 139 THR A O 1
ATOM 1013 N N . PHE A 1 140 ? -12.349 3.759 10.091 1.00 91.75 140 PHE A N 1
ATOM 1014 C C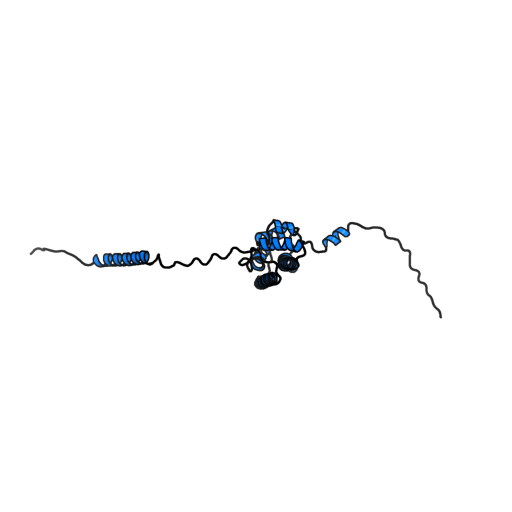A . PHE A 1 140 ? -13.007 2.978 9.052 1.00 91.75 140 PHE A CA 1
ATOM 1015 C C . PHE A 1 140 ? -13.264 1.574 9.580 1.00 91.75 140 PHE A C 1
ATOM 1017 O O . PHE A 1 140 ? -12.450 1.021 10.319 1.00 91.75 140 PHE A O 1
ATOM 1024 N N . THR A 1 141 ? -14.399 0.999 9.198 1.00 93.75 141 THR A N 1
ATOM 1025 C CA . THR A 1 141 ? -14.686 -0.415 9.452 1.00 93.75 141 THR A CA 1
ATOM 1026 C C . THR A 1 141 ? -13.779 -1.304 8.599 1.00 93.75 141 THR A C 1
ATOM 1028 O O . THR A 1 141 ? -13.240 -0.865 7.582 1.00 93.75 141 THR A O 1
ATOM 1031 N N . VAL A 1 142 ? -13.668 -2.588 8.944 1.00 93.12 142 VAL A N 1
ATOM 1032 C CA . VAL A 1 142 ? -12.939 -3.584 8.133 1.00 93.12 142 VAL A CA 1
ATOM 1033 C C . VAL A 1 142 ? -13.426 -3.600 6.678 1.00 93.12 142 VAL A C 1
ATOM 1035 O O . VAL A 1 142 ? -12.623 -3.666 5.750 1.00 93.12 142 VAL A O 1
ATOM 1038 N N . ALA A 1 143 ? -14.740 -3.482 6.452 1.00 93.56 143 ALA A N 1
ATOM 1039 C CA . ALA A 1 143 ? -15.313 -3.438 5.106 1.00 93.56 143 ALA A CA 1
ATOM 1040 C C . ALA A 1 143 ? -14.881 -2.185 4.325 1.00 93.56 143 ALA A C 1
ATOM 1042 O O . ALA A 1 143 ? -14.576 -2.273 3.138 1.00 93.56 143 ALA A O 1
ATOM 1043 N N . GLN A 1 144 ? -14.799 -1.035 4.997 1.00 95.75 144 GLN A N 1
ATOM 1044 C CA . GLN A 1 144 ? -14.318 0.209 4.395 1.00 95.75 144 GLN A CA 1
ATOM 1045 C C . GLN A 1 144 ? -12.812 0.162 4.124 1.00 95.75 144 GLN A C 1
ATOM 1047 O O . GLN A 1 144 ? -12.371 0.613 3.072 1.00 95.75 144 GLN A O 1
ATOM 1052 N N . TRP A 1 145 ? -12.018 -0.441 5.012 1.00 95.81 145 TRP A N 1
ATOM 1053 C CA . TRP A 1 145 ? -10.596 -0.671 4.755 1.00 95.81 145 TRP A CA 1
ATOM 1054 C C . TRP A 1 145 ? -10.368 -1.579 3.557 1.00 95.81 145 TRP A C 1
ATOM 1056 O O . TRP A 1 145 ? -9.557 -1.264 2.685 1.00 95.81 145 TRP A O 1
ATOM 1066 N N . ARG A 1 146 ? -11.129 -2.673 3.474 1.00 95.56 146 ARG A N 1
ATOM 1067 C CA . ARG A 1 146 ? -11.137 -3.554 2.307 1.00 95.56 146 ARG A CA 1
ATOM 1068 C C . ARG A 1 146 ? -11.420 -2.761 1.039 1.00 95.56 146 ARG A C 1
ATOM 1070 O O . ARG A 1 146 ? -10.696 -2.892 0.058 1.00 95.56 146 ARG A O 1
ATOM 1077 N N . GLU A 1 147 ? -12.448 -1.921 1.061 1.00 96.56 147 GLU A N 1
ATOM 1078 C CA . GLU A 1 147 ? -12.806 -1.090 -0.081 1.00 96.56 147 GLU A CA 1
ATOM 1079 C C . GLU A 1 147 ? -11.672 -0.136 -0.481 1.00 96.56 147 GLU A C 1
ATOM 1081 O O . GLU A 1 147 ? -11.286 -0.121 -1.651 1.00 96.56 147 GLU A O 1
ATOM 1086 N N . ILE A 1 148 ? -11.088 0.591 0.479 1.00 96.75 148 ILE A N 1
ATOM 1087 C CA . ILE A 1 148 ? -9.959 1.503 0.247 1.00 96.75 148 ILE A CA 1
ATOM 1088 C C . ILE A 1 148 ? -8.805 0.769 -0.435 1.00 96.75 148 ILE A C 1
ATOM 1090 O O . ILE A 1 148 ? -8.299 1.231 -1.458 1.00 96.75 148 ILE A O 1
ATOM 1094 N N . TYR A 1 149 ? -8.387 -0.380 0.095 1.00 96.81 149 TYR A N 1
ATOM 1095 C CA . TYR A 1 149 ? -7.205 -1.077 -0.403 1.00 96.81 149 TYR A CA 1
ATOM 1096 C C . TYR A 1 149 ? -7.417 -1.788 -1.739 1.00 96.81 149 TYR A C 1
ATOM 1098 O O . TYR A 1 149 ? -6.520 -1.759 -2.581 1.00 96.81 149 TYR A O 1
ATOM 1106 N N . LEU A 1 150 ? -8.589 -2.391 -1.957 1.00 96.44 150 LEU A N 1
ATOM 1107 C CA . LEU A 1 150 ? -8.878 -3.091 -3.208 1.00 96.44 150 LEU A CA 1
ATOM 1108 C C . LEU A 1 150 ? -9.173 -2.112 -4.344 1.00 96.44 150 LEU A C 1
ATOM 1110 O O . LEU A 1 150 ? -8.621 -2.255 -5.433 1.00 96.44 150 LEU A O 1
ATOM 1114 N N . ARG A 1 151 ? -10.009 -1.090 -4.106 1.00 97.81 151 ARG A N 1
ATOM 1115 C CA . ARG A 1 151 ? -10.370 -0.120 -5.154 1.00 97.81 151 ARG A CA 1
ATOM 1116 C C . ARG A 1 151 ? -9.206 0.787 -5.540 1.00 97.81 151 ARG A C 1
ATOM 1118 O O . ARG A 1 151 ? -9.157 1.234 -6.680 1.00 97.81 151 ARG A O 1
ATOM 1125 N N . SER A 1 152 ? -8.272 1.050 -4.624 1.00 96.75 152 SER A N 1
ATOM 1126 C CA . SER A 1 152 ? -7.048 1.797 -4.948 1.00 96.75 152 SER A CA 1
ATOM 1127 C C . SER A 1 152 ? -6.016 0.973 -5.723 1.00 96.75 152 SER A C 1
ATOM 1129 O O . SER A 1 152 ? -5.094 1.551 -6.293 1.00 96.75 152 SER A O 1
ATOM 1131 N N . GLY A 1 153 ? -6.153 -0.358 -5.750 1.00 96.31 153 GLY A N 1
ATOM 1132 C CA . GLY A 1 153 ? -5.169 -1.266 -6.339 1.00 96.31 153 GLY A CA 1
ATOM 1133 C C . GLY A 1 153 ? -3.924 -1.480 -5.475 1.00 96.31 153 GLY A C 1
ATOM 1134 O O . GLY A 1 153 ? -2.932 -2.009 -5.973 1.00 96.31 153 GLY A O 1
ATOM 1135 N N . LEU A 1 154 ? -3.948 -1.069 -4.199 1.00 96.44 154 LEU A N 1
ATOM 1136 C CA . LEU A 1 154 ? -2.819 -1.280 -3.293 1.00 96.44 154 LEU A CA 1
ATOM 1137 C C . LEU A 1 154 ? -2.686 -2.755 -2.904 1.00 96.44 154 LEU A C 1
ATOM 1139 O O . LEU A 1 154 ? -1.578 -3.283 -2.895 1.00 96.44 154 LEU A O 1
ATOM 1143 N N . LEU A 1 155 ? -3.803 -3.416 -2.586 1.00 96.31 155 LEU A N 1
ATOM 1144 C CA . LEU A 1 155 ? -3.839 -4.826 -2.192 1.00 96.31 155 LEU A CA 1
ATOM 1145 C C . LEU A 1 155 ? -4.782 -5.617 -3.103 1.00 96.31 155 LEU A C 1
ATOM 1147 O O . LEU A 1 155 ? -5.732 -5.068 -3.659 1.00 96.31 155 LEU A O 1
ATOM 1151 N N . ASN A 1 156 ? -4.551 -6.926 -3.196 1.00 94.56 156 ASN A N 1
ATOM 1152 C CA . ASN A 1 156 ? -5.545 -7.879 -3.690 1.00 94.56 156 ASN A CA 1
ATOM 1153 C C . ASN A 1 156 ? -6.358 -8.473 -2.518 1.00 94.56 156 ASN A C 1
ATOM 1155 O O . ASN A 1 156 ? -6.043 -8.253 -1.342 1.00 94.56 156 ASN A O 1
ATOM 1159 N N . GLN A 1 157 ? -7.432 -9.204 -2.841 1.00 93.06 157 GLN A N 1
ATOM 1160 C CA . GLN A 1 157 ? -8.340 -9.781 -1.841 1.00 93.06 157 GLN A CA 1
ATOM 1161 C C . GLN A 1 157 ? -7.606 -10.714 -0.871 1.00 93.06 157 GLN A C 1
ATOM 1163 O O . GLN A 1 157 ? -7.834 -10.632 0.335 1.00 93.06 157 GLN A O 1
ATOM 1168 N N . ASP A 1 158 ? -6.716 -11.558 -1.386 1.00 92.19 158 ASP A N 1
ATOM 1169 C CA . ASP A 1 158 ? -6.004 -12.555 -0.587 1.00 92.19 158 ASP A CA 1
ATOM 1170 C C . ASP A 1 158 ? -5.014 -11.895 0.374 1.00 92.19 158 ASP A C 1
ATOM 1172 O O . ASP A 1 158 ? -4.952 -12.245 1.549 1.00 92.19 158 ASP A O 1
ATOM 1176 N N . THR A 1 159 ? -4.311 -10.860 -0.088 1.00 93.12 159 THR A N 1
ATOM 1177 C CA . THR A 1 159 ? -3.382 -10.074 0.730 1.00 93.12 159 THR A CA 1
ATOM 1178 C C . THR A 1 159 ? -4.124 -9.341 1.841 1.00 93.12 159 THR A C 1
ATOM 1180 O O . THR A 1 159 ? -3.652 -9.331 2.974 1.00 93.12 159 THR A O 1
ATOM 1183 N N . PHE A 1 160 ? -5.301 -8.770 1.555 1.00 93.00 160 PHE A N 1
ATOM 1184 C CA . PHE A 1 160 ? -6.132 -8.125 2.577 1.00 93.00 160 PHE A CA 1
ATOM 1185 C C . PHE A 1 160 ? -6.575 -9.108 3.675 1.00 93.00 160 PHE A C 1
ATOM 1187 O O . PHE A 1 160 ? -6.560 -8.771 4.858 1.00 93.00 160 PHE A O 1
ATOM 1194 N N . VAL A 1 161 ? -6.942 -10.335 3.296 1.00 91.50 161 VAL A N 1
ATOM 1195 C CA . VAL A 1 161 ? -7.290 -11.393 4.257 1.00 91.50 161 VAL A CA 1
ATOM 1196 C C . VAL A 1 161 ? -6.057 -11.845 5.041 1.00 91.50 161 VAL A C 1
ATOM 1198 O O . VAL A 1 161 ? -6.140 -12.011 6.254 1.00 91.50 161 VAL A O 1
ATOM 1201 N N . ALA A 1 162 ? -4.904 -11.990 4.384 1.00 88.75 162 ALA A N 1
ATOM 1202 C CA . ALA A 1 162 ? -3.661 -12.433 5.012 1.00 88.75 162 ALA A CA 1
ATOM 1203 C C . ALA A 1 162 ? -3.130 -11.454 6.073 1.00 88.75 162 ALA A C 1
ATOM 1205 O O . ALA A 1 162 ? -2.523 -11.887 7.048 1.00 88.75 162 ALA A O 1
ATOM 1206 N N . ILE A 1 163 ? -3.390 -10.150 5.925 1.00 85.12 163 ILE A N 1
ATOM 1207 C CA . ILE A 1 163 ? -3.080 -9.143 6.958 1.00 85.12 163 ILE A CA 1
ATOM 1208 C C . ILE A 1 163 ? -4.155 -9.044 8.055 1.00 85.12 163 ILE A C 1
ATOM 1210 O O . ILE A 1 163 ? -4.041 -8.194 8.931 1.00 85.12 163 ILE A O 1
ATOM 1214 N N . GLY A 1 164 ? -5.190 -9.890 8.006 1.00 75.25 164 GLY A N 1
ATOM 1215 C CA . GLY A 1 164 ? -6.209 -10.028 9.047 1.00 75.25 164 GLY A CA 1
ATOM 1216 C C . GLY A 1 164 ? -7.387 -9.059 8.959 1.00 75.25 164 GLY A C 1
ATOM 1217 O O . GLY A 1 164 ? -8.184 -9.018 9.887 1.00 75.25 164 GLY A O 1
ATOM 1218 N N . GLY A 1 165 ? -7.521 -8.249 7.900 1.00 58.38 165 GLY A N 1
ATOM 1219 C CA . GLY A 1 165 ? -8.554 -7.197 7.797 1.00 58.38 165 GLY A CA 1
ATOM 1220 C C . GLY A 1 165 ? -8.452 -6.062 8.837 1.00 58.38 165 GLY A C 1
ATOM 1221 O O . GLY A 1 165 ? -9.011 -4.986 8.637 1.00 58.38 165 GLY A O 1
ATOM 1222 N N . GLU A 1 166 ? -7.669 -6.283 9.886 1.00 48.53 166 GLU A N 1
ATOM 1223 C CA . GLU A 1 166 ? -7.234 -5.394 10.943 1.00 48.53 166 GLU A CA 1
ATOM 1224 C C . GLU A 1 166 ? -5.791 -5.798 11.279 1.00 48.53 166 GLU A C 1
ATOM 1226 O O . GLU A 1 166 ? -5.527 -6.869 11.818 1.00 48.53 166 GLU A O 1
ATOM 1231 N N . LEU A 1 167 ? -4.838 -4.901 11.019 1.00 47.28 167 LEU A N 1
ATOM 1232 C CA . LEU A 1 167 ? -3.705 -4.770 11.929 1.00 47.28 167 LEU A CA 1
ATOM 1233 C C . LEU A 1 167 ? -4.294 -4.155 13.196 1.00 47.28 167 LEU A C 1
ATOM 1235 O O . LEU A 1 167 ? -4.272 -2.936 13.371 1.00 47.28 167 LEU A O 1
ATOM 1239 N N . THR A 1 168 ? -4.930 -4.988 14.015 1.00 38.47 168 THR A N 1
ATOM 1240 C CA . THR A 1 168 ? -5.467 -4.587 15.303 1.00 38.47 168 THR A CA 1
ATOM 1241 C C . THR A 1 168 ? -4.340 -3.908 16.072 1.00 38.47 168 THR A C 1
ATOM 1243 O O . THR A 1 168 ? -3.238 -4.447 16.193 1.00 38.47 168 THR A O 1
ATOM 1246 N N . GLY A 1 169 ? -4.574 -2.673 16.520 1.00 37.09 169 GLY A N 1
ATOM 1247 C CA . GLY A 1 169 ? -3.612 -1.976 17.367 1.00 37.09 169 GLY A CA 1
ATOM 1248 C C . GLY A 1 169 ? -3.287 -2.818 18.610 1.00 37.09 169 GLY A C 1
ATOM 1249 O O . GLY A 1 169 ? -4.118 -3.630 19.019 1.00 37.09 169 GLY A O 1
ATOM 1250 N N . PRO A 1 170 ? -2.124 -2.612 19.249 1.00 42.28 170 PRO A N 1
ATOM 1251 C CA . PRO A 1 170 ? -1.683 -3.369 20.428 1.00 42.28 170 PRO A CA 1
ATOM 1252 C C . PRO A 1 170 ? -2.593 -3.262 21.678 1.00 42.28 170 PRO A C 1
ATOM 1254 O O . PRO A 1 170 ? -2.199 -3.711 22.748 1.00 42.28 170 PRO A O 1
ATOM 1257 N N . ASP A 1 171 ? -3.798 -2.695 21.571 1.00 43.19 171 ASP A N 1
ATOM 1258 C CA . ASP A 1 171 ? -4.715 -2.442 22.688 1.00 43.19 171 ASP A CA 1
ATOM 1259 C C . ASP A 1 171 ? -5.932 -3.386 22.768 1.00 43.19 171 ASP A C 1
ATOM 1261 O O . ASP A 1 171 ? -6.601 -3.399 23.803 1.00 43.19 171 ASP A O 1
ATOM 1265 N N . GLN A 1 172 ? -6.232 -4.224 21.762 1.00 45.59 172 GLN A N 1
ATOM 1266 C CA . GLN A 1 172 ? -7.351 -5.184 21.901 1.00 45.59 172 GLN A CA 1
ATOM 1267 C C . GLN A 1 172 ? -7.025 -6.380 22.811 1.00 45.59 172 GLN A C 1
ATOM 1269 O O . GLN A 1 172 ? -7.922 -6.860 23.506 1.00 45.59 172 GLN A O 1
ATOM 1274 N N . ASP A 1 173 ? -5.756 -6.783 22.927 1.00 42.09 173 ASP A N 1
ATOM 1275 C CA . ASP A 1 173 ? -5.345 -7.824 23.887 1.00 42.09 173 ASP A CA 1
ATOM 1276 C C . ASP A 1 173 ? -5.514 -7.366 25.349 1.00 42.09 173 ASP A C 1
ATOM 1278 O O . ASP A 1 173 ? -5.697 -8.184 26.252 1.00 42.09 173 ASP A O 1
ATOM 1282 N N . ARG A 1 174 ? -5.530 -6.049 25.605 1.00 42.03 174 ARG A N 1
ATOM 1283 C CA . ARG A 1 174 ? -5.769 -5.484 26.943 1.00 42.03 174 ARG A CA 1
ATOM 1284 C C . ARG A 1 174 ? -7.254 -5.428 27.308 1.00 42.03 174 ARG A C 1
ATOM 1286 O O . ARG A 1 174 ? -7.603 -5.577 28.481 1.00 42.03 174 ARG A O 1
ATOM 1293 N N . ALA A 1 175 ? -8.123 -5.238 26.316 1.00 42.53 175 ALA A N 1
ATOM 1294 C CA . ALA A 1 175 ? -9.569 -5.250 26.516 1.00 42.53 175 ALA A CA 1
ATOM 1295 C C . ALA A 1 175 ? -10.084 -6.675 26.785 1.00 42.53 175 ALA A C 1
ATOM 1297 O O . ALA A 1 175 ? -10.853 -6.872 27.720 1.00 42.53 175 ALA A O 1
ATOM 1298 N N . ALA A 1 176 ? -9.570 -7.684 26.069 1.00 47.19 176 ALA A N 1
ATOM 1299 C CA . ALA A 1 176 ? -9.924 -9.087 26.309 1.00 47.19 176 ALA A CA 1
ATOM 1300 C C . ALA A 1 176 ? -9.419 -9.628 27.665 1.00 47.19 176 ALA A C 1
ATOM 1302 O O . ALA A 1 176 ? -10.015 -10.544 28.227 1.00 47.19 176 ALA A O 1
ATOM 1303 N N . ALA A 1 177 ? -8.356 -9.042 28.228 1.00 48.12 177 ALA A N 1
ATOM 1304 C CA . ALA A 1 177 ? -7.840 -9.400 29.551 1.00 48.12 177 ALA A CA 1
ATOM 1305 C C . ALA A 1 177 ? -8.619 -8.765 30.724 1.00 48.12 177 ALA A C 1
ATOM 1307 O O . ALA A 1 177 ? -8.365 -9.116 31.876 1.00 48.12 177 ALA A O 1
ATOM 1308 N N . SER A 1 178 ? -9.550 -7.838 30.461 1.00 47.47 178 SER A N 1
ATOM 1309 C CA . SER A 1 178 ? -10.226 -7.058 31.512 1.00 47.47 178 SER A CA 1
ATOM 1310 C C . SER A 1 178 ? -11.640 -7.548 31.862 1.00 47.47 178 SER A C 1
ATOM 1312 O O . SER A 1 178 ? -12.166 -7.137 32.891 1.00 47.47 178 SER A O 1
ATOM 1314 N N . ASP A 1 179 ? -12.219 -8.485 31.103 1.00 46.44 179 ASP A N 1
ATOM 1315 C CA . ASP A 1 179 ? -13.522 -9.107 31.428 1.00 46.44 179 ASP A CA 1
ATOM 1316 C C . ASP A 1 179 ? -13.404 -10.361 32.319 1.00 46.44 179 ASP A C 1
ATOM 1318 O O . ASP A 1 179 ? -14.361 -11.111 32.510 1.00 46.44 179 ASP A O 1
ATOM 1322 N N . GLY A 1 180 ? -12.219 -10.604 32.885 1.00 48.78 180 GLY A N 1
ATOM 1323 C CA . GLY A 1 180 ? -11.883 -11.882 33.502 1.00 48.78 180 GLY A CA 1
ATOM 1324 C C . GLY A 1 180 ? -11.502 -11.879 34.977 1.00 48.78 180 GLY A C 1
ATOM 1325 O O . GLY A 1 180 ? -11.113 -12.942 35.434 1.00 48.78 180 GLY A O 1
ATOM 1326 N N . VAL A 1 181 ? -11.546 -10.774 35.737 1.00 48.16 181 VAL A N 1
ATOM 1327 C CA . VAL A 1 181 ? -11.358 -10.842 37.208 1.00 48.16 181 VAL A CA 1
ATOM 1328 C C . VAL A 1 181 ? -11.762 -9.559 37.944 1.00 48.16 181 VAL A C 1
ATOM 1330 O O . VAL A 1 181 ? -11.026 -8.578 37.963 1.00 48.16 181 VAL A O 1
ATOM 1333 N N . ALA A 1 182 ? -12.894 -9.619 38.644 1.00 48.41 182 ALA A N 1
ATOM 1334 C CA . ALA A 1 182 ? -13.114 -9.097 40.000 1.00 48.41 182 ALA A CA 1
ATOM 1335 C C . ALA A 1 182 ? -14.486 -9.630 40.477 1.00 48.41 182 ALA A C 1
ATOM 1337 O O . ALA A 1 182 ? -15.377 -9.734 39.635 1.00 48.41 182 ALA A O 1
ATOM 1338 N N . PRO A 1 183 ?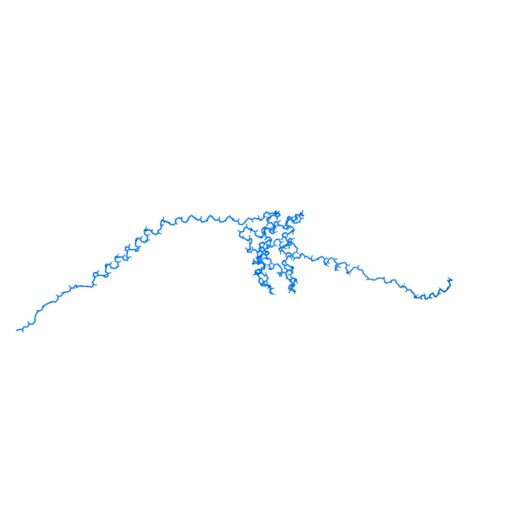 -14.710 -9.959 41.770 1.00 47.84 183 PRO A N 1
ATOM 1339 C CA . PRO A 1 183 ? -14.138 -9.238 42.908 1.00 47.84 183 PRO A CA 1
ATOM 1340 C C . PRO A 1 183 ? -13.708 -10.110 44.107 1.00 47.84 183 PRO A C 1
ATOM 1342 O O . PRO A 1 183 ? -14.331 -11.111 44.443 1.00 47.84 183 PRO A O 1
ATOM 1345 N N . ALA A 1 184 ? -12.713 -9.641 44.854 1.00 41.19 184 ALA A N 1
ATOM 1346 C CA . ALA A 1 184 ? -12.659 -9.864 46.297 1.00 41.19 184 ALA A CA 1
ATOM 1347 C C . ALA A 1 184 ? -11.863 -8.723 46.929 1.00 41.19 184 ALA A C 1
ATOM 1349 O O . ALA A 1 184 ? -10.639 -8.679 46.853 1.00 41.19 184 ALA A O 1
ATOM 1350 N N . ALA A 1 185 ? -12.584 -7.773 47.516 1.00 55.16 185 ALA A N 1
ATOM 1351 C CA . ALA A 1 185 ? -12.012 -6.809 48.436 1.00 55.16 185 ALA A CA 1
ATOM 1352 C C . ALA A 1 185 ? -11.630 -7.534 49.738 1.00 55.16 185 ALA A C 1
ATOM 1354 O O . ALA A 1 185 ? -12.507 -8.152 50.346 1.00 55.16 185 ALA A O 1
ATOM 1355 N N . PRO A 1 186 ? -10.379 -7.453 50.217 1.00 47.75 186 PRO A N 1
ATOM 1356 C CA . PRO A 1 186 ? -10.100 -7.679 51.620 1.00 47.75 186 PRO A CA 1
ATOM 1357 C C . PRO A 1 186 ? -10.333 -6.373 52.386 1.00 47.75 186 PRO A C 1
ATOM 1359 O O . PRO A 1 186 ? -9.667 -5.361 52.168 1.00 47.75 186 PRO A O 1
ATOM 1362 N N . SER A 1 187 ? -11.314 -6.414 53.282 1.00 56.09 187 SER A N 1
ATOM 1363 C CA . SER A 1 187 ? -11.517 -5.437 54.346 1.00 56.09 187 SER A CA 1
ATOM 1364 C C . SER A 1 187 ? -10.225 -5.253 55.148 1.00 56.09 187 SER A C 1
ATOM 1366 O O . SER A 1 187 ? -9.709 -6.221 55.703 1.00 56.09 187 SER A O 1
ATOM 1368 N N . LEU A 1 188 ? -9.734 -4.017 55.256 1.00 53.41 188 LEU A N 1
ATOM 1369 C CA . LEU A 1 188 ? -8.760 -3.631 56.277 1.00 53.41 188 LEU A CA 1
ATOM 1370 C C . LEU A 1 188 ? -9.437 -2.670 57.279 1.00 53.41 188 LEU A C 1
ATOM 1372 O O . LEU A 1 188 ? -10.002 -1.663 56.844 1.00 53.41 188 LEU A O 1
ATOM 1376 N N . PRO A 1 189 ? -9.444 -2.996 58.590 1.00 56.16 189 PRO A N 1
ATOM 1377 C CA . PRO A 1 189 ? -9.918 -2.126 59.672 1.00 56.16 189 PRO A CA 1
ATOM 1378 C C . PRO A 1 189 ? -8.940 -0.963 59.993 1.00 56.16 189 PRO A C 1
ATOM 1380 O O . PRO A 1 189 ? -7.892 -0.864 59.355 1.00 56.16 189 PRO A O 1
ATOM 1383 N N . PRO A 1 190 ? -9.304 -0.045 60.918 1.00 51.94 190 PRO A N 1
ATOM 1384 C CA . PRO A 1 190 ? -9.022 1.386 60.811 1.00 51.94 190 PRO A CA 1
ATOM 1385 C C . PRO A 1 190 ? -7.701 1.856 61.441 1.00 51.94 190 PRO A C 1
ATOM 1387 O O . PRO A 1 190 ? -7.045 1.139 62.191 1.00 51.94 190 PRO A O 1
ATOM 1390 N N . LEU A 1 191 ? -7.392 3.120 61.122 1.00 54.28 191 LEU A N 1
ATOM 1391 C CA . LEU A 1 191 ? -6.459 4.048 61.769 1.00 54.28 191 LEU A CA 1
ATOM 1392 C C . LEU A 1 191 ? -6.180 3.746 63.249 1.00 54.28 191 LEU A C 1
ATOM 1394 O O . LEU A 1 191 ? -7.096 3.681 64.067 1.00 54.28 191 LEU A O 1
ATOM 1398 N N . SER A 1 192 ? -4.896 3.669 63.589 1.00 56.50 192 SER A N 1
ATOM 1399 C CA . SER A 1 192 ? -4.394 3.981 64.924 1.00 56.50 192 SER A CA 1
ATOM 1400 C C . SER A 1 192 ? -3.356 5.084 64.764 1.00 56.50 192 SER A C 1
ATOM 1402 O O . SER A 1 192 ? -2.288 4.879 64.190 1.00 56.50 192 SER A O 1
ATOM 1404 N N . GLU A 1 193 ? -3.754 6.278 65.190 1.00 57.50 193 GLU A N 1
ATOM 1405 C CA . GLU A 1 193 ? -2.855 7.333 65.630 1.00 57.50 193 GLU A CA 1
ATOM 1406 C C . GLU A 1 193 ? -2.066 6.773 66.819 1.00 57.50 193 GLU A C 1
ATOM 1408 O O . GLU A 1 193 ? -2.665 6.384 67.820 1.00 57.50 193 GLU A O 1
ATOM 1413 N N . GLU A 1 194 ? -0.744 6.682 66.703 1.00 56.69 194 GLU A N 1
ATOM 1414 C CA . GLU A 1 194 ? 0.119 6.521 67.871 1.00 56.69 194 GLU A CA 1
ATOM 1415 C C . GLU A 1 194 ? 1.108 7.687 67.879 1.00 56.69 194 GLU A C 1
ATOM 1417 O O . GLU A 1 194 ? 2.065 7.752 67.103 1.00 56.69 194 GLU A O 1
ATOM 1422 N N . GLU A 1 195 ? 0.770 8.662 68.720 1.00 54.53 195 GLU A N 1
ATOM 1423 C CA . GLU A 1 195 ? 1.679 9.637 69.303 1.00 54.53 195 GLU A CA 1
ATOM 1424 C C . GLU A 1 195 ? 2.848 8.901 69.973 1.00 54.53 195 GLU A C 1
ATOM 1426 O O . GLU A 1 195 ? 2.646 7.964 70.742 1.00 54.53 195 GLU A O 1
ATOM 1431 N N . GLY A 1 196 ? 4.074 9.340 69.692 1.00 54.22 196 GLY A N 1
ATOM 1432 C CA . GLY A 1 196 ? 5.297 8.775 70.257 1.00 54.22 196 GLY A CA 1
ATOM 1433 C C . GLY A 1 196 ? 6.341 9.863 70.457 1.00 54.22 196 GLY A C 1
ATOM 1434 O O . GLY A 1 196 ? 7.197 10.091 69.609 1.00 54.22 196 GLY A O 1
ATOM 1435 N N . GLU A 1 197 ? 6.182 10.560 71.573 1.00 53.38 197 GLU A N 1
ATOM 1436 C CA . GLU A 1 197 ? 7.054 11.560 72.182 1.00 53.38 197 GLU A CA 1
ATOM 1437 C C . GLU A 1 197 ? 8.227 10.877 72.934 1.00 53.38 197 GLU A C 1
ATOM 1439 O O . GLU A 1 197 ? 8.028 9.825 73.540 1.00 53.38 197 GLU A O 1
ATOM 1444 N N . GLY A 1 198 ? 9.423 11.489 72.930 1.00 56.00 198 GLY A N 1
ATOM 1445 C CA . GLY A 1 198 ? 10.621 11.095 73.712 1.00 56.00 198 GLY A CA 1
ATOM 1446 C C . GLY A 1 198 ? 11.701 10.392 72.871 1.00 56.00 198 GLY A C 1
ATOM 1447 O O . GLY A 1 198 ? 11.399 9.452 72.148 1.00 56.00 198 GLY A O 1
ATOM 1448 N N . GLU A 1 199 ? 12.975 10.793 72.846 1.00 47.50 199 GLU A N 1
ATOM 1449 C CA . GLU A 1 199 ? 13.847 11.452 73.839 1.00 47.50 199 GLU A CA 1
ATOM 1450 C C . GLU A 1 199 ? 14.917 12.317 73.141 1.00 47.50 199 GLU A C 1
ATOM 1452 O O . GLU A 1 199 ? 15.358 11.935 72.029 1.00 47.50 199 GLU A O 1
#

Radius of gyration: 38.52 Å; chains: 1; bounding box: 50×60×168 Å

Foldseek 3Di:
DDDDDDDDDDDDPPPVVVVVVVVVVVVVCCVVVVPPPPPVVPPPPQPQAAQQPLDPVSLVVLLVQLVVQLVVDDQADDLVSLLVSLLRRRPVSCVSHHQQQVNLVVLLVVVVVVRPSSVSSCCSRVVVSVVSCVVSVHDDQLVSSVCSCVSSSNHDPVSCVSCPSDPDPPCVVVVVVPVPDDDDDDDDDDDDDDDDDDD

Secondary structure (DSSP, 8-state):
----------SSSHHHHHHHHHHHHHHHHHHHHSSSS----PPPPPPPPBPPP--HHHHHHHHHHHHHHHHHSPPP-SHHHHHHHHIIIIITTTTTTB-HHHHHHHHHHHHHTT-HHHHHHHIIIIIHHHHHHHHTT----HHHHHHHHHHTTS--HHHHHHTTS----TTHHHHHTSSS----PPP------------

pLDDT: mean 76.02, std 22.2, range [37.09, 98.0]